Protein AF-A0A0N4VYC0-F1 (afdb_monomer_lite)

Organism: Haemonchus placei (NCBI:txid6290)

Secondary structure (DSSP, 8-state):
--------TTTTT---S--S-HHHHHHHHHHTTB-GGG---SHHHHHHHHHHHHHHHHHHHHT--SS-B-SSS-B-SSHHHHHHTTS----S---HHHHHHHHHHHHHHHHHTTS----B---HHHH--TTTGGGGGGGGHHHHHHHHTS--------TTS-SS---STT-HHHHHHHHHHHHH--

Structure (mmCIF, N/CA/C/O backbone):
data_AF-A0A0N4VYC0-F1
#
_entry.id   AF-A0A0N4VYC0-F1
#
loop_
_atom_site.group_PDB
_atom_site.id
_atom_site.type_symbol
_atom_site.label_atom_id
_atom_site.label_alt_id
_atom_site.label_comp_id
_atom_site.label_asym_id
_atom_site.label_entity_id
_atom_site.label_seq_id
_atom_site.pdbx_PDB_ins_code
_atom_site.Cartn_x
_atom_site.Cartn_y
_atom_site.Cartn_z
_atom_site.occupancy
_atom_site.B_iso_or_equiv
_atom_site.auth_seq_id
_atom_site.auth_comp_id
_atom_site.auth_asym_id
_atom_site.auth_atom_id
_atom_site.pdbx_PDB_model_num
ATOM 1 N N . MET A 1 1 ? -22.638 29.546 1.497 1.00 33.44 1 MET A N 1
ATOM 2 C CA . MET A 1 1 ? -21.631 28.462 1.487 1.00 33.44 1 MET A CA 1
ATOM 3 C C . MET A 1 1 ? -20.261 29.083 1.251 1.00 33.44 1 MET A C 1
ATOM 5 O O . MET A 1 1 ? -20.014 29.581 0.164 1.00 33.44 1 MET A O 1
ATOM 9 N N . LYS A 1 2 ? -19.419 29.165 2.287 1.00 23.27 2 LYS A N 1
ATOM 10 C CA . LYS A 1 2 ? -18.036 29.658 2.176 1.00 23.27 2 LYS A CA 1
ATOM 11 C C . LYS A 1 2 ? -17.128 28.467 1.829 1.00 23.27 2 LYS A C 1
ATOM 13 O O . LYS A 1 2 ? -17.222 27.456 2.525 1.00 23.27 2 LYS A O 1
ATOM 18 N N . PRO A 1 3 ? -16.279 28.553 0.796 1.00 26.72 3 PRO A N 1
ATOM 19 C CA . PRO A 1 3 ? -15.346 27.487 0.459 1.00 26.72 3 PRO A CA 1
ATOM 20 C C . PRO A 1 3 ? -14.259 27.399 1.538 1.00 26.72 3 PRO A C 1
ATOM 22 O O . PRO A 1 3 ? -13.626 28.402 1.861 1.00 26.72 3 PRO A O 1
ATOM 25 N N . ARG A 1 4 ? -14.016 26.204 2.094 1.00 33.38 4 ARG A N 1
ATOM 26 C CA . ARG A 1 4 ? -12.768 25.915 2.819 1.00 33.38 4 ARG A CA 1
ATOM 27 C C . ARG A 1 4 ? -11.653 25.732 1.789 1.00 33.38 4 ARG A C 1
ATOM 29 O O . ARG A 1 4 ? -11.247 24.620 1.476 1.00 33.38 4 ARG A O 1
ATOM 36 N N . SER A 1 5 ? -11.198 26.842 1.224 1.00 41.09 5 SER A N 1
ATOM 37 C CA . SER A 1 5 ? -9.840 26.968 0.709 1.00 41.09 5 SER A CA 1
ATOM 38 C C . SER A 1 5 ? -8.890 27.041 1.908 1.00 41.09 5 SER A C 1
ATOM 40 O O . SER A 1 5 ? -9.149 27.838 2.810 1.00 41.09 5 SER A O 1
ATOM 42 N N . ASN A 1 6 ? -7.808 26.254 1.878 1.00 32.44 6 ASN A N 1
ATOM 43 C CA . ASN A 1 6 ? -6.611 26.325 2.742 1.00 32.44 6 ASN A CA 1
ATOM 44 C C . ASN A 1 6 ? -6.415 25.195 3.769 1.00 32.44 6 ASN A C 1
ATOM 46 O O . ASN A 1 6 ? -6.059 25.454 4.914 1.00 32.44 6 ASN A O 1
ATOM 50 N N . LEU A 1 7 ? -6.511 23.937 3.339 1.00 35.28 7 LEU A N 1
ATOM 51 C CA . LEU A 1 7 ? -5.549 22.944 3.828 1.00 35.28 7 LEU A CA 1
ATOM 52 C C . LEU A 1 7 ? -4.502 22.768 2.725 1.00 35.28 7 LEU A C 1
ATOM 54 O O . LEU A 1 7 ? -4.842 22.255 1.657 1.00 35.28 7 LEU A O 1
ATOM 58 N N . PRO A 1 8 ? -3.273 23.283 2.900 1.00 27.19 8 PRO A N 1
ATOM 59 C CA . PRO A 1 8 ? -2.241 23.103 1.898 1.00 27.19 8 PRO A CA 1
ATOM 60 C C . PRO A 1 8 ? -1.821 21.617 1.850 1.00 27.19 8 PRO A C 1
ATOM 62 O O . PRO A 1 8 ? -1.850 20.943 2.883 1.00 27.19 8 PRO A O 1
ATOM 65 N N . PRO A 1 9 ? -1.389 21.094 0.686 1.00 39.22 9 PRO A N 1
ATOM 66 C CA . PRO A 1 9 ? -0.949 19.699 0.502 1.00 39.22 9 PRO A CA 1
ATOM 67 C C . PRO A 1 9 ? 0.319 19.322 1.304 1.00 39.22 9 PRO A C 1
ATOM 69 O O . PRO A 1 9 ? 0.865 18.230 1.178 1.00 39.22 9 PRO A O 1
ATOM 72 N N . THR A 1 10 ? 0.796 20.217 2.167 1.00 38.41 10 THR A N 1
ATOM 73 C CA . THR A 1 10 ? 2.045 20.136 2.923 1.00 38.41 10 THR A CA 1
ATOM 74 C C . THR A 1 10 ? 1.924 19.541 4.324 1.00 38.41 10 THR A C 1
ATOM 76 O O . THR A 1 10 ? 2.947 19.463 5.005 1.00 38.41 10 THR A O 1
ATOM 79 N N . VAL A 1 11 ? 0.755 19.050 4.761 1.00 40.12 11 VAL A N 1
ATOM 80 C CA . VAL A 1 11 ? 0.618 18.429 6.102 1.00 40.12 11 VAL A CA 1
ATOM 81 C C . VAL A 1 11 ? 1.545 17.212 6.269 1.00 40.12 11 VAL A C 1
ATOM 83 O O . VAL A 1 11 ? 1.999 16.928 7.372 1.00 40.12 11 VAL A O 1
ATOM 86 N N . CYS A 1 12 ? 1.951 16.555 5.176 1.00 40.91 12 CYS A N 1
ATOM 87 C CA . CYS A 1 12 ? 2.970 15.503 5.234 1.00 40.91 12 CYS A CA 1
ATOM 88 C C . CYS A 1 12 ? 4.411 15.971 4.948 1.00 40.91 12 CYS A C 1
ATOM 90 O O . CYS A 1 12 ? 5.322 15.154 5.094 1.00 40.91 12 CYS A O 1
ATOM 92 N N . TYR A 1 13 ? 4.653 17.218 4.523 1.00 36.12 13 TYR A N 1
ATOM 93 C CA . TYR A 1 13 ? 5.916 17.622 3.878 1.00 36.12 13 TYR A CA 1
ATOM 94 C C . TYR A 1 13 ? 6.767 18.693 4.582 1.00 36.12 13 TYR A C 1
ATOM 96 O O . TYR A 1 13 ? 7.911 18.861 4.168 1.00 36.12 13 TYR A O 1
ATOM 104 N N . TYR A 1 14 ? 6.331 19.351 5.663 1.00 37.09 14 TYR A N 1
ATOM 105 C CA . TYR A 1 14 ? 7.182 20.345 6.347 1.00 37.09 14 TYR A CA 1
ATOM 106 C C . TYR A 1 14 ? 7.707 19.917 7.733 1.00 37.09 14 TYR A C 1
ATOM 108 O O . TYR A 1 14 ? 6.996 19.933 8.727 1.00 37.09 14 TYR A O 1
ATOM 116 N N . SER A 1 15 ? 9.018 19.632 7.741 1.00 36.00 15 SER A N 1
ATOM 117 C CA . SER A 1 15 ? 10.038 20.060 8.716 1.00 36.00 15 SER A CA 1
ATOM 118 C C . SER A 1 15 ? 10.064 19.498 10.163 1.00 36.00 15 SER A C 1
ATOM 120 O O . SER A 1 15 ? 9.225 19.812 10.997 1.00 36.00 15 SER A O 1
ATOM 122 N N . GLN A 1 16 ? 11.195 18.826 10.450 1.00 36.94 16 GLN A N 1
ATOM 123 C CA . GLN A 1 16 ? 11.972 18.819 11.708 1.00 36.94 16 GLN A CA 1
ATOM 124 C C . GLN A 1 16 ? 11.497 17.894 12.862 1.00 36.94 16 GLN A C 1
ATOM 126 O O . GLN A 1 16 ? 10.769 18.265 13.776 1.00 36.94 16 GLN A O 1
ATOM 131 N N . ALA A 1 17 ? 12.036 16.670 12.820 1.00 36.19 17 ALA A N 1
ATOM 132 C CA . ALA A 1 17 ? 12.524 15.837 13.932 1.00 36.19 17 ALA A CA 1
ATOM 133 C C . ALA A 1 17 ? 11.602 15.322 15.063 1.00 36.19 17 ALA A C 1
ATOM 135 O O . ALA A 1 17 ? 11.998 14.338 15.672 1.00 36.19 17 ALA A O 1
ATOM 136 N N . ASN A 1 18 ? 10.398 15.850 15.320 1.00 42.09 18 ASN A N 1
ATOM 137 C CA . ASN A 1 18 ? 9.566 15.397 16.466 1.00 42.09 18 ASN A CA 1
ATOM 138 C C . ASN A 1 18 ? 8.063 15.199 16.162 1.00 42.09 18 ASN A C 1
ATOM 140 O O . ASN A 1 18 ? 7.235 15.151 17.067 1.00 42.09 18 ASN A O 1
ATOM 144 N N . LEU A 1 19 ? 7.686 15.047 14.890 1.00 47.38 19 LEU A N 1
ATOM 145 C CA . LEU A 1 19 ? 6.283 14.958 14.441 1.00 47.38 19 LEU A CA 1
ATOM 146 C C . LEU A 1 19 ? 5.593 13.595 14.646 1.00 47.38 19 LEU A C 1
ATOM 148 O O . LEU A 1 19 ? 4.452 13.427 14.229 1.00 47.38 19 LEU A O 1
ATOM 152 N N . PHE A 1 20 ? 6.249 12.619 15.273 1.00 60.12 20 PHE A N 1
ATOM 153 C CA . PHE A 1 20 ? 5.637 11.323 15.579 1.00 60.12 20 PHE A CA 1
ATOM 154 C C . PHE A 1 20 ? 5.699 11.070 17.087 1.00 60.12 20 PHE A C 1
ATOM 156 O O . PHE A 1 20 ? 6.691 10.506 17.551 1.00 60.12 20 PHE A O 1
ATOM 163 N N . PRO A 1 21 ? 4.671 11.473 17.858 1.00 72.69 21 PRO A N 1
ATOM 164 C CA . PRO A 1 21 ? 4.598 11.177 19.284 1.00 72.69 21 PRO A CA 1
ATOM 165 C C . PRO A 1 21 ? 4.755 9.675 19.537 1.00 72.69 21 PRO A C 1
ATOM 167 O O . PRO A 1 21 ? 4.227 8.854 18.779 1.00 72.69 21 PRO A O 1
ATOM 170 N N . ASP A 1 22 ? 5.454 9.314 20.612 1.00 81.75 22 ASP A N 1
ATOM 171 C CA . ASP A 1 22 ? 5.678 7.914 20.991 1.00 81.75 22 ASP A CA 1
ATOM 172 C C . ASP A 1 22 ? 4.358 7.143 21.155 1.00 81.75 22 ASP A C 1
ATOM 174 O O . ASP A 1 22 ? 4.273 5.995 20.721 1.00 81.75 22 ASP A O 1
ATOM 178 N N . ASP A 1 23 ? 3.306 7.795 21.675 1.00 88.19 23 ASP A N 1
ATOM 179 C CA . ASP A 1 23 ? 1.943 7.241 21.753 1.00 88.19 23 ASP A CA 1
ATOM 180 C C . ASP A 1 23 ? 1.414 6.847 20.366 1.00 88.19 23 ASP A C 1
ATOM 182 O O . ASP A 1 23 ? 1.014 5.705 20.159 1.00 88.19 23 ASP A O 1
ATOM 186 N N . GLY A 1 24 ? 1.487 7.747 19.380 1.00 90.25 24 GLY A N 1
ATOM 187 C CA . GLY A 1 24 ? 1.003 7.476 18.025 1.00 90.25 24 GLY A CA 1
ATOM 188 C C . GLY A 1 24 ? 1.725 6.299 17.368 1.00 90.25 24 GLY A C 1
ATOM 189 O O . GLY A 1 24 ? 1.083 5.408 16.814 1.00 90.25 24 GLY A O 1
ATOM 190 N N . ARG A 1 25 ? 3.060 6.234 17.481 1.00 91.19 25 ARG A N 1
ATOM 191 C CA . ARG A 1 25 ? 3.829 5.091 16.955 1.00 91.19 25 ARG A CA 1
ATOM 192 C C . ARG A 1 25 ? 3.497 3.797 17.683 1.00 91.19 25 ARG A C 1
ATOM 194 O O . ARG A 1 25 ? 3.356 2.762 17.039 1.00 91.19 25 ARG A O 1
ATOM 201 N N . ASN A 1 26 ? 3.389 3.840 19.008 1.00 94.25 26 ASN A N 1
ATOM 202 C CA . ASN A 1 26 ? 3.069 2.662 19.804 1.00 94.25 26 ASN A CA 1
ATOM 203 C C . ASN A 1 26 ? 1.665 2.136 19.482 1.00 94.25 26 ASN A C 1
ATOM 205 O O . ASN A 1 26 ? 1.482 0.931 19.304 1.00 94.25 26 ASN A O 1
ATOM 209 N N . PHE A 1 27 ? 0.699 3.045 19.329 1.00 95.94 27 PHE A N 1
ATOM 210 C CA . PHE A 1 27 ? -0.638 2.734 18.847 1.00 95.94 27 PHE A CA 1
ATOM 211 C C . PHE A 1 27 ? -0.575 2.042 17.486 1.00 95.94 27 PHE A C 1
ATOM 213 O O . PHE A 1 27 ? -1.104 0.945 17.364 1.00 95.94 27 PHE A O 1
ATOM 220 N N . LEU A 1 28 ? 0.113 2.615 16.493 1.00 96.06 28 LEU A N 1
ATOM 221 C CA . LEU A 1 28 ? 0.200 2.013 15.160 1.00 96.06 28 LEU A CA 1
ATOM 222 C C . LEU A 1 28 ? 0.856 0.628 15.199 1.00 96.06 28 LEU A C 1
ATOM 224 O O . LEU A 1 28 ? 0.285 -0.330 14.691 1.00 96.06 28 LEU A O 1
ATOM 228 N N . ASN A 1 29 ? 2.012 0.497 15.853 1.00 96.81 29 ASN A N 1
ATOM 229 C CA . ASN A 1 29 ? 2.730 -0.775 15.953 1.00 96.81 29 ASN A CA 1
ATOM 230 C C . ASN A 1 29 ? 1.888 -1.870 16.622 1.00 96.81 29 ASN A C 1
ATOM 232 O O . ASN A 1 29 ? 1.872 -3.008 16.154 1.00 96.81 29 ASN A O 1
ATOM 236 N N . THR A 1 30 ? 1.166 -1.525 17.689 1.00 96.56 30 THR A N 1
ATOM 237 C CA . THR A 1 30 ? 0.386 -2.490 18.473 1.00 96.56 30 THR A CA 1
ATOM 238 C C . THR A 1 30 ? -0.965 -2.787 17.829 1.00 96.56 30 THR A C 1
ATOM 240 O O . THR A 1 30 ? -1.322 -3.949 17.641 1.00 96.56 30 THR A O 1
ATOM 243 N N . HIS A 1 31 ? -1.723 -1.750 17.466 1.00 96.31 31 HIS A N 1
ATOM 244 C CA . HIS A 1 31 ? -3.088 -1.876 16.958 1.00 96.31 31 HIS A CA 1
ATOM 245 C C . HIS A 1 31 ? -3.128 -2.537 15.577 1.00 96.31 31 HIS A C 1
ATOM 247 O O . HIS A 1 31 ? -3.948 -3.425 15.347 1.00 96.31 31 HIS A O 1
ATOM 253 N N . LEU A 1 32 ? -2.194 -2.181 14.686 1.00 95.56 32 LEU A N 1
ATOM 254 C CA . LEU A 1 32 ? -2.098 -2.774 13.346 1.00 95.56 32 LEU A CA 1
ATOM 255 C C . LEU A 1 32 ? -1.331 -4.105 13.359 1.00 95.56 32 LEU A C 1
ATOM 257 O O . LEU A 1 32 ? -1.140 -4.711 12.304 1.00 95.56 32 LEU A O 1
ATOM 261 N N . LYS A 1 33 ? -0.878 -4.569 14.534 1.00 96.56 33 LYS A N 1
ATOM 262 C CA . LYS A 1 33 ? -0.076 -5.788 14.704 1.00 96.56 33 LYS A CA 1
ATOM 263 C C . LYS A 1 33 ? 1.138 -5.805 13.769 1.00 96.56 33 LYS A C 1
ATOM 265 O O . LYS A 1 33 ? 1.334 -6.763 13.026 1.00 96.56 33 LYS A O 1
ATOM 270 N N . ILE A 1 34 ? 1.924 -4.730 13.751 1.00 96.75 34 ILE A N 1
ATOM 271 C CA . ILE A 1 34 ? 3.074 -4.625 12.845 1.00 96.75 34 ILE A CA 1
ATOM 272 C C . ILE A 1 34 ? 4.136 -5.664 13.238 1.00 96.75 34 ILE A C 1
ATOM 274 O O . ILE A 1 34 ? 4.452 -5.820 14.418 1.00 96.75 34 ILE A O 1
ATOM 278 N N . ASP A 1 35 ? 4.682 -6.387 12.254 1.00 96.44 35 ASP A N 1
ATOM 279 C CA . ASP A 1 35 ? 5.726 -7.399 12.473 1.00 96.44 35 ASP A CA 1
ATOM 280 C C . ASP A 1 35 ? 6.930 -6.758 13.190 1.00 96.44 35 ASP A C 1
ATOM 282 O O . ASP A 1 35 ? 7.368 -5.679 12.767 1.00 96.44 35 ASP A O 1
ATOM 286 N N . PRO A 1 36 ? 7.506 -7.399 14.231 1.00 95.69 36 PRO A N 1
ATOM 287 C CA . PRO A 1 36 ? 8.649 -6.873 14.983 1.00 95.69 36 PRO A CA 1
ATOM 288 C C . PRO A 1 36 ? 9.841 -6.426 14.124 1.00 95.69 36 PRO A C 1
ATOM 290 O O . PRO A 1 36 ? 10.606 -5.543 14.520 1.00 95.69 36 PRO A O 1
ATOM 293 N N . ARG A 1 37 ? 10.005 -7.010 12.933 1.00 95.31 37 ARG A N 1
ATOM 294 C CA . ARG A 1 37 ? 11.072 -6.673 11.984 1.00 95.31 37 ARG A CA 1
ATOM 295 C C . ARG A 1 37 ? 10.764 -5.426 11.142 1.00 95.31 37 ARG A C 1
ATOM 297 O O . ARG A 1 37 ? 11.663 -4.896 10.500 1.00 95.31 37 ARG A O 1
ATOM 304 N N . SER A 1 38 ? 9.519 -4.949 11.153 1.00 95.69 38 SER A N 1
ATOM 305 C CA . SER A 1 38 ? 9.019 -3.816 10.356 1.00 95.69 38 SER A CA 1
ATOM 306 C C . SER A 1 38 ? 8.393 -2.689 11.183 1.00 95.69 38 SER A C 1
ATOM 308 O O . SER A 1 38 ? 7.656 -1.868 10.645 1.00 95.69 38 SER A O 1
ATOM 310 N N . LEU A 1 39 ? 8.678 -2.649 12.489 1.00 96.00 39 LEU A N 1
ATOM 311 C CA . LEU A 1 39 ? 8.144 -1.637 13.402 1.00 96.00 39 LEU A CA 1
ATOM 312 C C . LEU A 1 39 ? 8.455 -0.209 12.944 1.00 96.00 39 LEU A C 1
ATOM 314 O O . LEU A 1 39 ? 9.569 0.096 12.516 1.00 96.00 39 LEU A O 1
ATOM 318 N N . ILE A 1 40 ? 7.495 0.687 13.160 1.00 94.81 40 ILE A N 1
ATOM 319 C CA . ILE A 1 40 ? 7.639 2.118 12.909 1.00 94.81 40 ILE A CA 1
ATOM 320 C C . ILE A 1 40 ? 8.503 2.735 14.006 1.00 94.81 40 ILE A C 1
ATOM 322 O O . ILE A 1 40 ? 8.060 2.886 15.151 1.00 94.81 40 ILE A O 1
ATOM 326 N N . LYS A 1 41 ? 9.737 3.104 13.653 1.00 92.06 41 LYS A N 1
ATOM 327 C CA . LYS A 1 41 ? 10.701 3.764 14.549 1.00 92.06 41 LYS A CA 1
ATOM 328 C C . LYS A 1 41 ? 11.014 5.184 14.093 1.00 92.06 41 LYS A C 1
ATOM 330 O O . LYS A 1 41 ? 11.263 6.057 14.916 1.00 92.06 41 LYS A O 1
ATOM 335 N N . THR A 1 42 ? 10.970 5.414 12.790 1.00 89.69 42 THR A N 1
ATOM 336 C CA . THR A 1 42 ? 11.315 6.669 12.130 1.00 89.69 42 THR A CA 1
ATOM 337 C C . THR A 1 42 ? 10.175 7.150 11.237 1.00 89.69 42 THR A C 1
ATOM 339 O O . THR A 1 42 ? 9.231 6.419 10.934 1.00 89.69 42 THR A O 1
ATOM 342 N N . ARG A 1 43 ? 10.284 8.389 10.747 1.00 84.44 43 ARG A N 1
ATOM 343 C CA . ARG A 1 43 ? 9.351 8.923 9.746 1.00 84.44 43 ARG A CA 1
ATOM 344 C C . ARG A 1 43 ? 9.341 8.099 8.453 1.00 84.44 43 ARG A C 1
ATOM 346 O O . ARG A 1 43 ? 8.283 7.960 7.846 1.00 84.44 43 ARG A O 1
ATOM 353 N N . ASN A 1 44 ? 10.487 7.556 8.041 1.00 86.06 44 ASN A N 1
ATOM 354 C CA . ASN A 1 44 ? 10.572 6.733 6.834 1.00 86.06 44 ASN A CA 1
ATOM 355 C C . ASN A 1 44 ? 9.828 5.406 7.013 1.00 86.06 44 ASN A C 1
ATOM 357 O O . ASN A 1 44 ? 9.144 4.971 6.094 1.00 86.06 44 ASN A O 1
ATOM 361 N N . ASP A 1 45 ? 9.844 4.823 8.212 1.00 91.19 45 ASP A N 1
ATOM 362 C CA . ASP A 1 45 ? 9.026 3.638 8.490 1.00 91.19 45 ASP A CA 1
ATOM 363 C C . ASP A 1 45 ? 7.523 3.956 8.422 1.00 91.19 45 ASP A C 1
ATOM 365 O O . ASP A 1 45 ? 6.726 3.128 7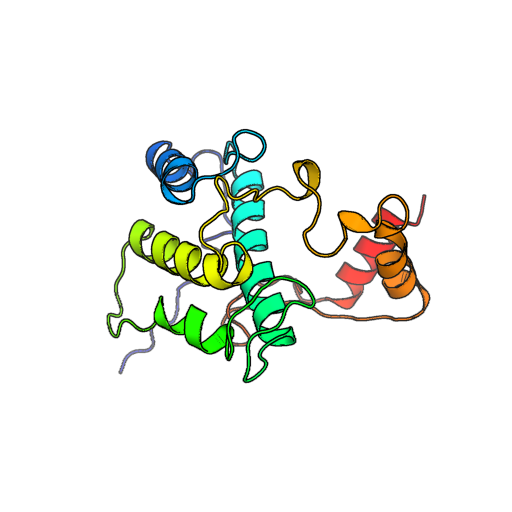.992 1.00 91.19 45 ASP A O 1
ATOM 369 N N . GLY A 1 46 ? 7.128 5.183 8.776 1.00 91.75 46 GLY A N 1
ATOM 370 C CA . GLY A 1 46 ? 5.761 5.665 8.566 1.00 91.75 46 GLY A CA 1
ATOM 371 C C . GLY A 1 46 ? 5.369 5.748 7.084 1.00 91.75 46 GLY A C 1
ATOM 372 O O . GLY A 1 46 ? 4.210 5.522 6.750 1.00 91.75 46 GLY A O 1
ATOM 373 N N . ARG A 1 47 ? 6.319 6.014 6.175 1.00 91.31 47 ARG A N 1
ATOM 374 C CA . ARG A 1 47 ? 6.060 5.960 4.724 1.00 91.31 47 ARG A CA 1
ATOM 375 C C . ARG A 1 47 ? 5.787 4.538 4.249 1.00 91.31 47 ARG A C 1
ATOM 377 O O . ARG A 1 47 ? 4.831 4.349 3.509 1.00 91.31 47 ARG A O 1
ATOM 384 N N . ASN A 1 48 ? 6.510 3.550 4.777 1.00 93.75 48 ASN A N 1
ATOM 385 C CA . ASN A 1 48 ? 6.232 2.140 4.490 1.00 93.75 48 ASN A CA 1
ATOM 386 C C . ASN A 1 48 ? 4.782 1.756 4.839 1.00 93.75 48 ASN A C 1
ATOM 388 O O . ASN A 1 48 ? 4.150 1.007 4.100 1.00 93.75 48 ASN A O 1
ATOM 392 N N . LEU A 1 49 ? 4.224 2.295 5.932 1.00 94.94 49 LEU A N 1
ATOM 393 C CA . LEU A 1 49 ? 2.818 2.069 6.284 1.00 94.94 49 LEU A CA 1
ATOM 394 C C . LEU A 1 49 ? 1.854 2.684 5.255 1.00 94.94 49 LEU A C 1
ATOM 396 O O . LEU A 1 49 ? 0.872 2.049 4.870 1.00 94.94 49 LEU A O 1
ATOM 400 N N . ASN A 1 50 ? 2.131 3.905 4.797 1.00 94.00 50 ASN A N 1
ATOM 401 C CA . ASN A 1 50 ? 1.320 4.546 3.763 1.00 94.00 50 ASN A CA 1
ATOM 402 C C . ASN A 1 50 ? 1.342 3.739 2.456 1.00 94.00 50 ASN A C 1
ATOM 404 O O . ASN A 1 50 ? 0.286 3.487 1.874 1.00 94.00 50 ASN A O 1
ATOM 408 N N . ASP A 1 51 ? 2.525 3.297 2.026 1.00 92.81 51 ASP A N 1
ATOM 409 C CA . ASP A 1 51 ? 2.701 2.481 0.820 1.00 92.81 51 ASP A CA 1
ATOM 410 C C . ASP A 1 51 ? 2.005 1.123 0.959 1.00 92.81 51 ASP A C 1
ATOM 412 O O . ASP A 1 51 ? 1.392 0.631 0.013 1.00 92.81 51 ASP A O 1
ATOM 416 N N . TYR A 1 52 ? 2.045 0.530 2.153 1.00 94.81 52 TYR A N 1
ATOM 417 C CA . TYR A 1 52 ? 1.339 -0.707 2.475 1.00 94.81 52 TYR A CA 1
ATOM 418 C C . TYR A 1 52 ? -0.180 -0.563 2.295 1.00 94.81 52 TYR A C 1
ATOM 420 O O . TYR A 1 52 ? -0.812 -1.392 1.637 1.00 94.81 52 TYR A O 1
ATOM 428 N N . PHE A 1 53 ? -0.778 0.513 2.812 1.00 96.00 53 PHE A N 1
ATOM 429 C CA . PHE A 1 53 ? -2.205 0.777 2.612 1.00 96.00 53 PHE A CA 1
ATOM 430 C C . PHE A 1 53 ? -2.557 1.056 1.156 1.00 96.00 53 PHE A C 1
ATOM 432 O O . PHE A 1 53 ? -3.547 0.526 0.648 1.00 96.00 53 PHE A O 1
ATOM 439 N N . ARG A 1 54 ? -1.736 1.849 0.469 1.00 94.69 54 ARG A N 1
ATOM 440 C CA . ARG A 1 54 ? -1.923 2.137 -0.951 1.00 94.69 54 ARG A CA 1
ATOM 441 C C . ARG A 1 54 ? -1.918 0.865 -1.791 1.00 94.69 54 ARG A C 1
ATOM 443 O O . ARG A 1 54 ? -2.861 0.649 -2.545 1.00 94.69 54 ARG A O 1
ATOM 450 N N . LYS A 1 55 ? -0.926 -0.006 -1.598 1.00 93.88 55 LYS A N 1
ATOM 451 C CA . LYS A 1 55 ? -0.821 -1.275 -2.329 1.00 93.88 55 LYS A CA 1
ATOM 452 C C . LYS A 1 55 ? -2.049 -2.151 -2.139 1.00 93.88 55 LYS A C 1
ATOM 454 O O . LYS A 1 55 ? -2.517 -2.738 -3.108 1.00 93.88 55 LYS A O 1
ATOM 459 N N . ALA A 1 56 ? -2.604 -2.229 -0.927 1.00 95.62 56 ALA A N 1
ATOM 460 C CA . ALA A 1 56 ? -3.857 -2.954 -0.716 1.00 95.62 56 ALA A CA 1
ATOM 461 C C . ALA A 1 56 ? -4.987 -2.404 -1.594 1.00 95.62 56 ALA A C 1
ATOM 463 O O . ALA A 1 56 ? -5.680 -3.177 -2.252 1.00 95.62 56 ALA A O 1
ATOM 464 N N . ILE A 1 57 ? -5.162 -1.081 -1.617 1.00 96.00 57 ILE A N 1
ATOM 465 C CA . ILE A 1 57 ? -6.217 -0.423 -2.396 1.00 96.00 57 ILE A CA 1
ATOM 466 C C . ILE A 1 57 ? -6.010 -0.651 -3.898 1.00 96.00 57 ILE A C 1
ATOM 468 O O . ILE A 1 57 ? -6.942 -1.070 -4.583 1.00 96.00 57 ILE A O 1
ATOM 472 N N . GLU A 1 58 ? -4.796 -0.430 -4.402 1.00 94.56 58 GLU A N 1
ATOM 473 C CA . GLU A 1 58 ? -4.452 -0.615 -5.816 1.00 94.56 58 GLU A CA 1
ATOM 474 C C . GLU A 1 58 ? -4.652 -2.065 -6.260 1.00 94.56 58 GLU A C 1
ATOM 476 O O . GLU A 1 58 ? -5.340 -2.324 -7.249 1.00 94.56 58 GLU A O 1
ATOM 481 N N . TYR A 1 59 ? -4.124 -3.031 -5.503 1.00 94.94 59 TYR A N 1
ATOM 482 C CA . TYR A 1 59 ? -4.275 -4.436 -5.861 1.00 94.94 59 TYR A CA 1
ATOM 483 C C . TYR A 1 59 ? -5.731 -4.885 -5.804 1.00 94.94 59 TYR A C 1
ATOM 485 O O . TYR A 1 59 ? -6.158 -5.594 -6.712 1.00 94.94 59 TYR A O 1
ATOM 493 N N . MET A 1 60 ? -6.514 -4.449 -4.810 1.00 96.81 60 MET A N 1
ATOM 494 C CA . MET A 1 60 ? -7.953 -4.731 -4.774 1.00 96.81 60 MET A CA 1
ATOM 495 C C . MET A 1 60 ? -8.696 -4.122 -5.964 1.00 96.81 60 MET A C 1
ATOM 497 O O . MET A 1 60 ? -9.603 -4.768 -6.482 1.00 96.81 60 MET A O 1
ATOM 501 N N . ALA A 1 61 ? -8.314 -2.925 -6.422 1.00 96.75 61 ALA A N 1
ATOM 502 C CA . ALA A 1 61 ? -8.908 -2.305 -7.603 1.00 96.75 61 ALA A CA 1
ATOM 503 C C . ALA A 1 61 ? -8.639 -3.125 -8.878 1.00 96.75 61 ALA A C 1
ATOM 505 O O . ALA A 1 61 ? -9.553 -3.318 -9.678 1.00 96.75 61 ALA A O 1
ATOM 506 N N . ILE A 1 62 ? -7.427 -3.672 -9.030 1.00 94.88 62 ILE A N 1
ATOM 507 C CA . ILE A 1 62 ? -7.054 -4.539 -10.162 1.00 94.88 62 ILE A CA 1
ATOM 508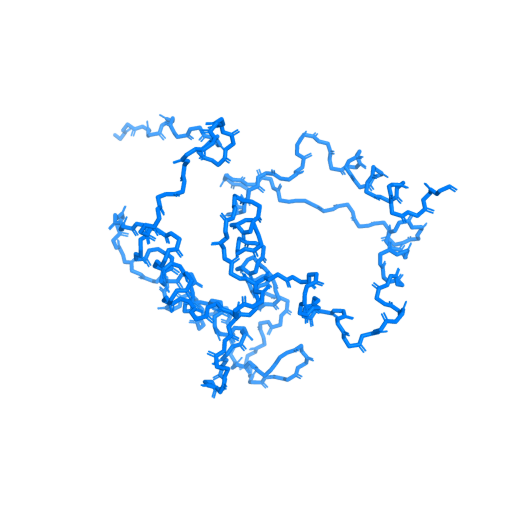 C C . ILE A 1 62 ? -7.842 -5.859 -10.144 1.00 94.88 62 ILE A C 1
ATOM 510 O O . ILE A 1 62 ? -8.241 -6.354 -11.196 1.00 94.88 62 ILE A O 1
ATOM 514 N N . VAL A 1 63 ? -8.088 -6.436 -8.963 1.00 95.44 63 VAL A N 1
ATOM 515 C CA . VAL A 1 63 ? -8.726 -7.761 -8.808 1.00 95.44 63 VAL A CA 1
ATOM 516 C C . VAL A 1 63 ? -10.149 -7.697 -8.241 1.00 95.44 63 VAL A C 1
ATOM 518 O O . VAL A 1 63 ? -10.579 -8.600 -7.521 1.00 95.44 63 VAL A O 1
ATOM 521 N N . ASN A 1 64 ? -10.911 -6.647 -8.566 1.00 97.81 64 ASN A N 1
ATOM 522 C CA . ASN A 1 64 ? -12.271 -6.426 -8.057 1.00 97.81 64 ASN A CA 1
ATOM 523 C C . ASN A 1 64 ? -13.338 -7.333 -8.714 1.00 97.81 64 ASN A C 1
ATOM 525 O O . ASN A 1 64 ? -14.336 -6.866 -9.264 1.00 97.81 64 ASN A O 1
ATOM 529 N N . TYR A 1 65 ? -13.115 -8.644 -8.692 1.00 97.62 65 TYR A N 1
ATOM 530 C CA . TYR A 1 65 ? -13.988 -9.641 -9.307 1.00 97.62 65 TYR A CA 1
ATOM 531 C C . TYR A 1 65 ? -15.283 -9.860 -8.505 1.00 97.62 65 TYR A C 1
ATOM 533 O O . TYR A 1 65 ? -15.270 -9.744 -7.279 1.00 97.62 65 TYR A O 1
ATOM 541 N N . PRO A 1 66 ? -16.399 -10.253 -9.150 1.00 98.06 66 PRO A N 1
ATOM 542 C CA . PRO A 1 66 ? -17.695 -10.441 -8.487 1.00 98.06 66 PRO A CA 1
ATOM 543 C C . PRO A 1 66 ? -17.818 -11.752 -7.683 1.00 98.06 66 PRO A C 1
ATOM 545 O O . PRO A 1 66 ? -18.893 -12.090 -7.196 1.00 98.06 66 PRO A O 1
ATOM 548 N N . TYR A 1 67 ? -16.732 -12.513 -7.546 1.00 97.12 67 TYR A N 1
ATOM 549 C CA . TYR A 1 67 ? -16.665 -13.786 -6.827 1.00 97.12 67 TYR A CA 1
ATOM 550 C C . TYR A 1 67 ? -15.296 -13.945 -6.146 1.00 97.12 67 TYR A C 1
ATOM 552 O O . TYR A 1 67 ? -14.348 -13.258 -6.534 1.00 97.12 67 TYR A O 1
ATOM 560 N N . PRO A 1 68 ? -15.159 -14.832 -5.140 1.00 96.62 68 PRO A N 1
ATOM 561 C CA . PRO A 1 68 ? -13.885 -15.053 -4.465 1.00 96.62 68 PRO A CA 1
ATOM 562 C C . PRO A 1 68 ? -12.786 -15.513 -5.422 1.00 96.62 68 PRO A C 1
ATOM 564 O O . PRO A 1 68 ? -13.000 -16.400 -6.248 1.00 96.62 68 PRO A O 1
ATOM 567 N N . THR A 1 69 ? -11.590 -14.944 -5.282 1.00 94.62 69 THR A N 1
ATOM 568 C CA . THR A 1 69 ? -10.435 -15.283 -6.126 1.00 94.62 69 THR A CA 1
ATOM 569 C C . THR A 1 69 ? -9.175 -15.511 -5.303 1.00 94.62 69 THR A C 1
ATOM 571 O O . THR A 1 69 ? -9.111 -15.176 -4.122 1.00 94.62 69 THR A O 1
ATOM 574 N N . GLY A 1 70 ? -8.177 -16.141 -5.926 1.00 90.94 70 GLY A N 1
ATOM 575 C CA . GLY A 1 70 ? -6.894 -16.479 -5.307 1.00 90.94 70 GLY A CA 1
ATOM 576 C C . GLY A 1 70 ? -5.684 -16.102 -6.159 1.00 90.94 70 GLY A C 1
ATOM 577 O O . GLY A 1 70 ? -4.656 -16.751 -6.018 1.00 90.94 70 GLY A O 1
ATOM 578 N N . PHE A 1 71 ? -5.818 -15.129 -7.071 1.00 86.88 71 PHE A N 1
ATOM 579 C CA . PHE A 1 71 ? -4.770 -14.789 -8.043 1.00 86.88 71 PHE A CA 1
ATOM 580 C C . PHE A 1 71 ? -3.545 -14.138 -7.379 1.00 86.88 71 PHE A C 1
ATOM 582 O O . PHE A 1 71 ? -2.476 -14.736 -7.359 1.00 86.88 71 PHE A O 1
ATOM 589 N N . LEU A 1 72 ? -3.706 -12.948 -6.783 1.00 85.75 72 LEU A N 1
ATOM 590 C CA . LEU A 1 72 ? -2.643 -12.286 -6.004 1.00 85.75 72 LEU A CA 1
ATOM 591 C C . LEU A 1 72 ? -2.666 -12.718 -4.532 1.00 85.75 72 LEU A C 1
ATOM 593 O O . LEU A 1 72 ? -1.649 -13.040 -3.918 1.00 85.75 72 LEU A O 1
ATOM 597 N N . LYS A 1 73 ? -3.869 -12.719 -3.960 1.00 88.44 73 LYS A N 1
ATOM 598 C CA . LYS A 1 73 ? -4.199 -13.133 -2.596 1.00 88.44 73 LYS A CA 1
ATOM 599 C C . LYS A 1 73 ? -5.561 -13.818 -2.627 1.00 88.44 73 LYS A C 1
ATOM 601 O O . LYS A 1 73 ? -6.316 -13.659 -3.584 1.00 88.44 73 LYS A O 1
ATOM 606 N N . LYS A 1 74 ? -5.879 -14.570 -1.570 1.00 92.12 74 LYS A N 1
ATOM 607 C CA . LYS A 1 74 ? -7.245 -15.055 -1.343 1.00 92.12 74 LYS A CA 1
ATOM 608 C C . LYS A 1 74 ? -8.114 -13.868 -0.935 1.00 92.12 74 LYS A C 1
ATOM 610 O O . LYS A 1 74 ? -7.880 -13.309 0.132 1.00 92.12 74 LYS A O 1
ATOM 615 N N . LEU A 1 75 ? -9.079 -13.507 -1.771 1.00 95.75 75 LEU A N 1
ATOM 616 C CA . LEU A 1 75 ? -9.944 -12.341 -1.594 1.00 95.75 75 LEU A CA 1
ATOM 617 C C . LEU A 1 75 ? -11.418 -12.729 -1.750 1.00 95.75 75 LEU A C 1
ATOM 619 O O . LEU A 1 75 ? -11.721 -13.670 -2.494 1.00 95.75 75 LEU A O 1
ATOM 623 N N . PRO A 1 76 ? -12.338 -12.022 -1.071 1.00 96.50 76 PRO A N 1
ATOM 624 C CA . PRO A 1 76 ? -13.769 -12.198 -1.281 1.00 96.50 76 PRO A CA 1
ATOM 625 C C . PRO A 1 76 ? -14.186 -11.681 -2.666 1.00 96.50 76 PRO A C 1
ATOM 627 O O . PRO A 1 76 ? -13.409 -11.027 -3.359 1.00 96.50 76 PRO A O 1
ATOM 630 N N . GLY A 1 77 ? -15.435 -11.952 -3.055 1.00 97.19 77 GLY A N 1
ATOM 631 C CA . GLY A 1 77 ? -16.057 -11.222 -4.159 1.00 97.19 77 GLY A CA 1
ATOM 632 C C . GLY A 1 77 ? -16.259 -9.753 -3.781 1.00 97.19 77 GLY A C 1
ATOM 633 O O . GLY A 1 77 ? -16.550 -9.448 -2.626 1.00 97.19 77 GLY A O 1
ATOM 634 N N . TYR A 1 78 ? -16.095 -8.861 -4.754 1.00 97.94 78 TYR A N 1
ATOM 635 C CA . TYR A 1 78 ? -16.161 -7.407 -4.594 1.00 97.94 78 TYR A CA 1
ATOM 636 C C . TYR A 1 78 ? -15.261 -6.872 -3.460 1.00 97.94 78 TYR A C 1
ATOM 638 O O . TYR A 1 78 ? -15.745 -6.186 -2.552 1.00 97.94 78 TYR A O 1
ATOM 646 N N . PRO A 1 79 ? -13.943 -7.154 -3.481 1.00 97.81 79 PRO A N 1
ATOM 647 C CA . PRO A 1 79 ? -13.035 -6.753 -2.406 1.00 97.81 79 PRO A CA 1
ATOM 648 C C . PRO A 1 79 ? -13.006 -5.235 -2.173 1.00 97.81 79 PRO A C 1
ATOM 650 O O . PRO A 1 79 ? -12.886 -4.805 -1.028 1.00 97.81 79 PRO A O 1
ATOM 653 N N . VAL A 1 80 ? -13.201 -4.414 -3.214 1.00 97.94 80 VAL A N 1
ATOM 654 C CA . VAL A 1 80 ? -13.291 -2.950 -3.062 1.00 97.94 80 VAL A CA 1
ATOM 655 C C . VAL A 1 80 ? -14.512 -2.560 -2.230 1.00 97.94 80 VAL A C 1
ATOM 657 O O . VAL A 1 80 ? -14.399 -1.757 -1.308 1.00 97.94 80 VAL A O 1
ATOM 660 N N . GLN A 1 81 ? -15.673 -3.162 -2.500 1.00 97.94 81 GLN A N 1
ATOM 661 C CA . GLN A 1 81 ? -16.889 -2.898 -1.729 1.00 97.94 81 GLN A CA 1
ATOM 662 C C . GLN A 1 81 ? -16.726 -3.333 -0.268 1.00 97.94 81 GLN A C 1
ATOM 664 O O . GLN A 1 81 ? -17.118 -2.595 0.635 1.00 97.94 81 GLN A O 1
ATOM 669 N N . ALA A 1 82 ? -16.122 -4.501 -0.033 1.00 97.12 82 ALA A N 1
ATOM 670 C CA . ALA A 1 82 ? -15.838 -4.990 1.313 1.00 97.12 82 ALA A CA 1
ATOM 671 C C . ALA A 1 82 ? -14.921 -4.026 2.087 1.00 97.12 82 ALA A C 1
ATOM 673 O O . ALA A 1 82 ? -15.213 -3.690 3.232 1.00 97.12 82 ALA A O 1
ATOM 674 N N . ALA A 1 83 ? -13.861 -3.522 1.449 1.00 97.25 83 ALA A N 1
ATOM 675 C CA . ALA A 1 83 ? -12.955 -2.543 2.044 1.00 97.25 83 ALA A CA 1
ATOM 676 C C . ALA A 1 83 ? -13.650 -1.200 2.336 1.00 97.25 83 ALA A C 1
ATOM 678 O O . ALA A 1 83 ? -13.517 -0.666 3.438 1.00 97.25 83 ALA A O 1
ATOM 679 N N . CYS A 1 84 ? -14.447 -0.679 1.396 1.00 96.19 84 CYS A N 1
ATOM 680 C CA . CYS A 1 84 ? -15.240 0.537 1.599 1.00 96.19 84 CYS A CA 1
ATOM 681 C C . CYS A 1 84 ? -16.266 0.399 2.733 1.00 96.19 84 CYS A C 1
ATOM 683 O O . CYS A 1 84 ? -16.616 1.401 3.350 1.00 96.19 84 CYS A O 1
ATOM 685 N N . GLY A 1 85 ? -16.710 -0.820 3.057 1.00 96.06 85 GLY A N 1
ATOM 686 C CA . GLY A 1 85 ? -17.585 -1.088 4.200 1.00 96.06 85 GLY A CA 1
ATOM 687 C C . GLY A 1 85 ? -16.997 -0.676 5.555 1.00 96.06 85 GLY A C 1
ATOM 688 O O . GLY A 1 85 ? -17.759 -0.410 6.477 1.00 96.06 85 GLY A O 1
ATOM 689 N N . TYR A 1 86 ? -15.669 -0.560 5.673 1.00 95.12 86 TYR A N 1
ATOM 690 C CA . TYR A 1 86 ? -14.995 -0.049 6.875 1.00 95.12 86 TYR A CA 1
ATOM 691 C C . TYR A 1 86 ? -14.795 1.472 6.881 1.00 95.12 86 TYR A C 1
ATOM 693 O O . TYR A 1 86 ? -14.321 2.018 7.872 1.00 95.12 86 TYR A O 1
ATOM 701 N N . MET A 1 87 ? -15.131 2.147 5.781 1.00 89.75 87 MET A N 1
ATOM 702 C CA . MET A 1 87 ? -14.968 3.591 5.576 1.00 89.75 87 MET A CA 1
ATOM 703 C C . MET A 1 87 ? -16.294 4.246 5.154 1.00 89.75 87 MET A C 1
ATOM 705 O O . MET A 1 87 ? -16.302 5.239 4.433 1.00 89.75 87 MET A O 1
ATOM 709 N N . ASN A 1 88 ? -17.427 3.666 5.559 1.00 89.19 88 ASN A N 1
ATOM 710 C CA . ASN A 1 88 ? -18.768 4.092 5.148 1.00 89.19 88 ASN A CA 1
ATOM 711 C C . ASN A 1 88 ? -19.470 5.012 6.163 1.00 89.19 88 ASN A C 1
ATOM 713 O O . ASN A 1 88 ? -20.661 5.287 6.005 1.00 89.19 88 ASN A O 1
ATOM 717 N N . ASP A 1 89 ? -18.764 5.461 7.203 1.00 86.38 89 ASP A N 1
ATOM 718 C CA . ASP A 1 89 ? -19.340 6.342 8.213 1.00 86.38 89 ASP A CA 1
ATOM 719 C C . ASP A 1 89 ? -19.680 7.712 7.600 1.00 86.38 89 ASP A C 1
ATOM 721 O O . ASP A 1 89 ? -18.896 8.321 6.872 1.00 86.38 89 ASP A O 1
ATOM 725 N N . THR A 1 90 ? -20.892 8.185 7.886 1.00 83.94 90 THR A N 1
ATOM 726 C CA . THR A 1 90 ? -21.432 9.465 7.408 1.00 83.94 90 THR A CA 1
ATOM 727 C C . THR A 1 90 ? -20.901 10.680 8.176 1.00 83.94 90 THR A C 1
ATOM 729 O O . THR A 1 90 ? -21.152 11.819 7.774 1.00 83.94 90 THR A O 1
ATOM 732 N N . GLY A 1 91 ? -20.187 10.461 9.284 1.00 85.88 91 GLY A N 1
ATOM 733 C CA . GLY A 1 91 ? -19.510 11.510 10.033 1.00 85.88 91 GLY A CA 1
ATOM 734 C C . GLY A 1 91 ? -18.468 12.251 9.189 1.00 85.88 91 GLY A C 1
ATOM 735 O O . GLY A 1 91 ? -17.832 11.694 8.302 1.00 85.88 91 GLY A O 1
ATOM 736 N N . THR A 1 92 ? -18.269 13.540 9.468 1.00 82.88 92 THR A N 1
ATOM 737 C CA . THR A 1 92 ? -17.245 14.365 8.793 1.00 82.88 92 THR A CA 1
ATOM 738 C C . THR A 1 92 ? -16.058 14.697 9.699 1.00 82.88 92 THR A C 1
ATOM 740 O O . THR A 1 92 ? -15.253 15.566 9.366 1.00 82.88 92 THR A O 1
ATOM 743 N N . SER A 1 93 ? -15.990 14.088 10.884 1.00 90.88 93 SER A N 1
ATOM 744 C CA . SER A 1 93 ? -14.964 14.342 11.892 1.00 90.88 93 SER A CA 1
ATOM 745 C C . SER A 1 93 ? -14.611 13.039 12.590 1.00 90.88 93 SER A C 1
ATOM 747 O O . SER A 1 93 ? -15.459 12.458 13.257 1.00 90.88 93 SER A O 1
ATOM 749 N N . PHE A 1 94 ? -13.352 12.639 12.463 1.00 93.06 94 PHE A N 1
ATOM 750 C CA . PHE A 1 94 ? -12.779 11.447 13.076 1.00 93.06 94 PHE A CA 1
ATOM 751 C C . PHE A 1 94 ? -11.437 11.816 13.698 1.00 93.06 94 PHE A C 1
ATOM 753 O O . PHE A 1 94 ? -10.762 12.744 13.246 1.00 93.06 94 PHE A O 1
ATOM 760 N N . THR A 1 95 ? -11.045 11.089 14.730 1.00 93.00 95 THR A N 1
ATOM 761 C CA . THR A 1 95 ? -9.696 11.131 15.285 1.00 93.00 95 THR A CA 1
ATOM 762 C C . THR A 1 95 ? -8.714 10.394 14.371 1.00 93.00 95 THR A C 1
ATOM 764 O O . THR A 1 95 ? -9.082 9.463 13.653 1.00 93.00 95 THR A O 1
ATOM 767 N N . ASP A 1 96 ? -7.429 10.743 14.444 1.00 91.44 96 ASP A N 1
ATOM 768 C CA . ASP A 1 96 ? -6.383 10.061 13.665 1.00 91.44 96 ASP A CA 1
ATOM 769 C C . ASP A 1 96 ? -6.326 8.549 13.955 1.00 91.44 96 ASP A C 1
ATOM 771 O O . ASP A 1 96 ? -6.070 7.746 13.057 1.00 91.44 96 ASP A O 1
ATOM 775 N N . LYS A 1 97 ? -6.604 8.144 15.205 1.00 92.94 97 LYS A N 1
ATOM 776 C CA . LYS A 1 97 ? -6.650 6.731 15.617 1.00 92.94 97 LYS A CA 1
ATOM 777 C C . LYS A 1 97 ? -7.835 5.995 14.978 1.00 92.94 97 LYS A C 1
ATOM 779 O O . LYS A 1 97 ? -7.666 4.854 14.550 1.00 92.94 97 LYS A O 1
ATOM 784 N N . GLU A 1 98 ? -8.999 6.634 14.856 1.00 94.38 98 GLU A N 1
ATOM 785 C CA . GLU A 1 98 ? -10.154 6.071 14.138 1.00 94.38 98 GLU A CA 1
ATOM 786 C C . GLU A 1 98 ? -9.857 5.918 12.646 1.00 94.38 98 GLU A C 1
ATOM 788 O O . GLU A 1 98 ? -10.029 4.827 12.104 1.00 94.38 98 GLU A O 1
ATOM 793 N N . LEU A 1 99 ? -9.314 6.954 11.999 1.00 93.50 99 LEU A N 1
ATOM 794 C CA . LEU A 1 99 ? -8.943 6.903 10.581 1.00 93.50 99 LEU A CA 1
ATOM 795 C C . LEU A 1 99 ? -7.907 5.805 10.299 1.00 93.50 99 LEU A C 1
ATOM 797 O O . LEU A 1 99 ? -8.066 5.023 9.361 1.00 93.50 99 LEU A O 1
ATOM 801 N N . ALA A 1 100 ? -6.875 5.689 11.139 1.00 94.38 100 ALA A N 1
ATOM 802 C CA . ALA A 1 100 ? -5.877 4.628 11.023 1.00 94.38 100 ALA A CA 1
ATOM 803 C C . ALA A 1 100 ? -6.489 3.227 11.202 1.00 94.38 100 ALA A C 1
ATOM 805 O O . ALA A 1 100 ? -6.093 2.290 10.510 1.00 94.38 100 ALA A O 1
ATOM 806 N N . THR A 1 101 ? -7.475 3.087 12.092 1.00 96.00 101 THR A N 1
ATOM 807 C CA . THR A 1 101 ? -8.204 1.828 12.313 1.00 96.00 101 THR A CA 1
ATOM 808 C C . THR A 1 101 ? -9.068 1.456 11.106 1.00 96.00 101 THR A C 1
ATOM 810 O O . THR A 1 101 ? -9.079 0.299 10.685 1.00 96.00 101 THR A O 1
ATOM 813 N N . MET A 1 102 ? -9.763 2.425 10.505 1.00 96.12 102 MET A N 1
ATOM 814 C CA . MET A 1 102 ? -10.552 2.211 9.286 1.00 96.12 102 MET A CA 1
ATOM 815 C C . MET A 1 102 ? -9.661 1.771 8.118 1.00 96.12 102 MET A C 1
ATOM 817 O O . MET A 1 102 ? -9.953 0.767 7.467 1.00 96.12 102 MET A O 1
ATOM 821 N N . MET A 1 103 ? -8.529 2.455 7.911 1.00 95.94 103 MET A N 1
ATOM 822 C CA . MET A 1 103 ? -7.534 2.089 6.895 1.00 95.94 103 MET A CA 1
ATOM 823 C C . MET A 1 103 ? -6.951 0.693 7.130 1.00 95.94 103 MET A C 1
ATOM 825 O O . MET A 1 103 ? -6.805 -0.087 6.191 1.00 95.94 103 MET A O 1
ATOM 829 N N . TYR A 1 104 ? -6.665 0.352 8.387 1.00 96.44 104 TYR A N 1
ATOM 830 C CA . TYR A 1 104 ? -6.196 -0.974 8.775 1.00 96.44 104 TYR A CA 1
ATOM 831 C C . TYR A 1 104 ? -7.199 -2.076 8.420 1.00 96.44 104 TYR A C 1
ATOM 833 O O . TYR A 1 104 ? -6.832 -3.073 7.795 1.00 96.44 104 TYR A O 1
ATOM 841 N N . ASN A 1 105 ? -8.473 -1.889 8.766 1.00 96.50 105 ASN A N 1
ATOM 842 C CA . ASN A 1 105 ? -9.521 -2.860 8.459 1.00 96.50 105 ASN A CA 1
ATOM 843 C C . ASN A 1 105 ? -9.740 -3.003 6.946 1.00 96.50 105 ASN A C 1
ATOM 845 O O . ASN A 1 105 ? -9.827 -4.124 6.443 1.00 96.50 105 ASN A O 1
ATOM 849 N N . ALA A 1 106 ? -9.747 -1.887 6.213 1.00 97.12 106 ALA A N 1
ATOM 850 C CA . ALA A 1 106 ? -9.854 -1.885 4.758 1.00 97.12 106 ALA A CA 1
ATOM 851 C C . ALA A 1 106 ? -8.681 -2.629 4.095 1.00 97.12 106 ALA A C 1
ATOM 853 O O . ALA A 1 106 ? -8.894 -3.497 3.249 1.00 97.12 106 ALA A O 1
ATOM 854 N N . ALA A 1 107 ? -7.441 -2.357 4.511 1.00 96.62 107 ALA A N 1
ATOM 855 C CA . ALA A 1 107 ? -6.258 -3.028 3.975 1.00 96.62 107 ALA A CA 1
ATOM 856 C C . ALA A 1 107 ? -6.211 -4.524 4.326 1.00 96.62 107 ALA A C 1
ATOM 858 O O . ALA A 1 107 ? -5.721 -5.335 3.536 1.00 96.62 107 ALA A O 1
ATOM 859 N N . ASN A 1 108 ? -6.768 -4.921 5.472 1.00 96.69 108 ASN A N 1
ATOM 860 C CA . ASN A 1 108 ? -6.860 -6.324 5.868 1.00 96.69 108 ASN A CA 1
ATOM 861 C C . ASN A 1 108 ? -7.797 -7.154 4.989 1.00 96.69 108 ASN A C 1
ATOM 863 O O . ASN A 1 108 ? -7.632 -8.373 4.964 1.00 96.69 108 ASN A O 1
ATOM 867 N N . ILE A 1 109 ? -8.699 -6.547 4.211 1.00 97.19 109 ILE A N 1
ATOM 868 C CA . ILE A 1 109 ? -9.370 -7.283 3.132 1.00 97.19 109 ILE A CA 1
ATOM 869 C C . ILE A 1 109 ? -8.320 -7.832 2.162 1.00 97.19 109 ILE A C 1
ATOM 871 O O . ILE A 1 109 ? -8.359 -9.010 1.820 1.00 97.19 109 ILE A O 1
ATOM 875 N N . TYR A 1 110 ? -7.309 -7.048 1.790 1.00 95.75 110 TYR A N 1
ATOM 876 C CA . TYR A 1 110 ? -6.250 -7.544 0.915 1.00 95.75 110 TYR A CA 1
ATOM 877 C C . TYR A 1 110 ? -5.300 -8.527 1.618 1.00 95.75 110 TYR A C 1
ATOM 879 O O . TYR A 1 110 ? -4.997 -9.607 1.102 1.00 95.75 110 TYR A O 1
ATOM 887 N N . TYR A 1 111 ? -4.813 -8.160 2.804 1.00 94.50 111 TYR A N 1
ATOM 888 C CA . TYR A 1 111 ? -3.710 -8.878 3.449 1.00 94.50 111 TYR A CA 1
ATOM 889 C C . TYR A 1 111 ? -4.137 -10.038 4.351 1.00 94.50 111 TYR A C 1
ATOM 891 O O . TYR A 1 111 ? -3.385 -11.005 4.487 1.00 94.50 111 TYR A O 1
ATOM 899 N N . ASN A 1 112 ? -5.325 -9.971 4.953 1.00 94.50 112 ASN A N 1
ATOM 900 C CA . ASN A 1 112 ? -5.762 -10.885 6.006 1.00 94.50 112 ASN A CA 1
ATOM 901 C C . ASN A 1 112 ? -7.243 -11.293 5.893 1.00 94.50 112 ASN A C 1
ATOM 903 O O . ASN A 1 112 ? -7.912 -11.485 6.908 1.00 94.50 112 ASN A O 1
ATOM 907 N N . THR A 1 113 ? -7.760 -11.496 4.675 1.00 89.81 113 THR A N 1
ATOM 908 C CA . THR A 1 113 ? -9.135 -12.003 4.474 1.00 89.81 113 THR A CA 1
ATOM 909 C C . THR A 1 113 ? -9.403 -13.296 5.259 1.00 89.81 113 THR A C 1
ATOM 911 O O . THR A 1 113 ? -10.509 -13.502 5.747 1.00 89.81 113 THR A O 1
ATOM 914 N N . SER A 1 114 ? -8.408 -14.180 5.418 1.00 86.12 114 SER A N 1
ATOM 915 C CA . SER A 1 114 ? -8.592 -15.446 6.143 1.00 86.12 114 SER A CA 1
ATOM 916 C C . SER A 1 114 ? -8.507 -15.325 7.670 1.00 86.12 114 SER A C 1
ATOM 918 O O . SER A 1 114 ? -8.672 -16.334 8.346 1.00 86.12 114 SER A O 1
ATOM 920 N N . GLY A 1 115 ? -8.159 -14.154 8.214 1.00 88.44 115 GLY A N 1
ATOM 921 C CA . GLY A 1 115 ? -7.982 -13.929 9.654 1.00 88.44 115 GLY A CA 1
ATOM 922 C C . GLY A 1 115 ? -6.769 -14.620 10.296 1.00 88.44 115 GLY A C 1
ATOM 923 O O . GLY A 1 115 ? -6.572 -14.502 11.502 1.00 88.44 115 GLY A O 1
ATOM 924 N N . ASN A 1 116 ? -5.941 -15.320 9.515 1.00 89.81 116 ASN A N 1
ATOM 925 C CA . ASN A 1 116 ? -4.838 -16.143 10.031 1.00 89.81 116 ASN A CA 1
ATOM 926 C C . ASN A 1 116 ? -3.511 -15.381 10.148 1.00 89.81 116 ASN A C 1
ATOM 928 O O . ASN A 1 116 ? -2.548 -15.907 10.713 1.00 89.81 116 ASN A O 1
ATOM 932 N N . LEU A 1 117 ? -3.429 -14.171 9.590 1.00 90.44 117 LEU A N 1
ATOM 933 C CA . LEU A 1 117 ? -2.219 -13.366 9.642 1.00 90.44 117 LEU A CA 1
ATOM 934 C C . LEU A 1 117 ? -1.994 -12.872 11.075 1.00 90.44 117 LEU A C 1
ATOM 936 O O . LEU A 1 117 ? -2.805 -12.128 11.628 1.00 90.44 117 LEU A O 1
ATOM 940 N N . GLN A 1 118 ? -0.880 -13.299 11.669 1.00 92.06 118 GLN A N 1
ATOM 941 C CA . GLN A 1 118 ? -0.496 -12.907 13.028 1.00 92.06 118 GLN A CA 1
ATOM 942 C C . GLN A 1 118 ? 0.008 -11.461 13.076 1.00 92.06 118 GLN A C 1
ATOM 944 O O . GLN A 1 118 ? -0.357 -10.714 13.982 1.00 92.06 118 GLN A O 1
ATOM 949 N N . TYR A 1 119 ? 0.809 -11.075 12.076 1.00 94.81 119 TYR A N 1
ATOM 950 C CA . TYR A 1 119 ? 1.440 -9.762 11.988 1.00 94.81 119 TYR A CA 1
ATOM 951 C C . TYR A 1 119 ? 1.415 -9.207 10.564 1.00 94.81 119 TYR A C 1
ATOM 953 O O . TYR A 1 119 ? 1.592 -9.947 9.595 1.00 94.81 119 TYR A O 1
ATOM 961 N N . ASN A 1 120 ? 1.269 -7.891 10.448 1.00 94.75 120 ASN A N 1
ATOM 962 C CA . ASN A 1 120 ? 1.360 -7.161 9.192 1.00 94.75 120 ASN A CA 1
ATOM 963 C C . ASN A 1 120 ? 2.782 -6.659 8.994 1.00 94.75 120 ASN A C 1
ATOM 965 O O . ASN A 1 120 ? 3.283 -5.866 9.790 1.00 94.75 120 ASN A O 1
ATOM 969 N N . CYS A 1 121 ? 3.438 -7.105 7.927 1.00 93.88 121 CYS A N 1
ATOM 970 C CA . CYS A 1 121 ? 4.741 -6.565 7.590 1.00 93.88 121 CYS A CA 1
ATOM 971 C C . CYS A 1 121 ? 4.618 -5.428 6.583 1.00 93.88 121 CYS A C 1
ATOM 973 O O . CYS A 1 121 ? 4.273 -5.650 5.423 1.00 93.88 121 CYS A O 1
ATOM 975 N N . ILE A 1 122 ? 4.929 -4.219 7.042 1.00 94.69 122 ILE A N 1
ATOM 976 C CA . ILE A 1 122 ? 4.785 -3.002 6.239 1.00 94.69 122 ILE A CA 1
ATOM 977 C C . ILE A 1 122 ? 6.054 -2.649 5.460 1.00 94.69 122 ILE A C 1
ATOM 979 O O . ILE A 1 122 ? 5.986 -1.878 4.515 1.00 94.69 122 ILE A O 1
ATOM 983 N N . ASN A 1 123 ? 7.213 -3.206 5.835 1.00 93.81 123 ASN A N 1
ATOM 984 C CA . ASN A 1 123 ? 8.493 -2.891 5.203 1.00 93.81 123 ASN A CA 1
ATOM 985 C C . ASN A 1 123 ? 8.875 -3.961 4.156 1.00 93.81 123 ASN A C 1
ATOM 987 O O . ASN A 1 123 ? 9.317 -5.055 4.535 1.00 93.81 123 ASN A O 1
ATOM 991 N N . PRO A 1 124 ? 8.780 -3.656 2.848 1.00 88.06 124 PRO A N 1
ATOM 992 C CA . PRO A 1 124 ? 9.069 -4.622 1.790 1.00 88.06 124 PRO A CA 1
ATOM 993 C C . PRO A 1 124 ? 10.551 -5.010 1.714 1.00 88.06 124 PRO A C 1
ATOM 995 O O . PRO A 1 124 ? 10.865 -6.092 1.231 1.00 88.06 124 PRO A O 1
ATOM 998 N N . THR A 1 125 ? 11.476 -4.192 2.229 1.00 88.25 125 THR A N 1
ATOM 999 C CA . THR A 1 125 ? 12.914 -4.531 2.223 1.00 88.25 125 THR A CA 1
ATOM 1000 C C . THR A 1 125 ? 13.258 -5.670 3.183 1.00 88.25 125 THR A C 1
ATOM 1002 O O . THR A 1 125 ? 14.262 -6.351 3.003 1.00 88.25 125 THR A O 1
ATOM 1005 N N . VAL A 1 126 ? 12.408 -5.900 4.187 1.00 90.31 126 VAL A N 1
ATOM 1006 C CA . VAL A 1 126 ? 12.613 -6.923 5.220 1.00 90.31 126 VAL A CA 1
ATOM 1007 C C . VAL A 1 126 ? 11.746 -8.157 4.978 1.00 90.31 126 VAL A C 1
ATOM 1009 O O . VAL A 1 126 ? 12.163 -9.274 5.276 1.00 90.31 126 VAL A O 1
ATOM 1012 N N . CYS A 1 127 ? 10.540 -7.968 4.442 1.00 85.94 127 CYS A N 1
ATOM 1013 C CA . CYS A 1 127 ? 9.570 -9.051 4.256 1.00 85.94 127 CYS A CA 1
ATOM 1014 C C . CYS A 1 127 ? 9.335 -9.448 2.800 1.00 85.94 127 CYS A C 1
ATOM 1016 O O . CYS A 1 127 ? 8.610 -10.409 2.549 1.00 85.94 127 CYS A O 1
ATOM 1018 N N . GLY A 1 128 ? 9.945 -8.729 1.860 1.00 85.38 128 GLY A N 1
ATOM 1019 C CA . GLY A 1 128 ? 9.654 -8.841 0.441 1.00 85.38 128 GLY A CA 1
ATOM 1020 C C . GLY A 1 128 ? 8.396 -8.063 0.050 1.00 85.38 128 GLY A C 1
ATOM 1021 O O . GLY A 1 128 ? 7.462 -7.889 0.836 1.00 85.38 128 GLY A O 1
ATOM 1022 N N . ASP A 1 129 ? 8.374 -7.584 -1.190 1.00 82.56 129 ASP A N 1
ATOM 102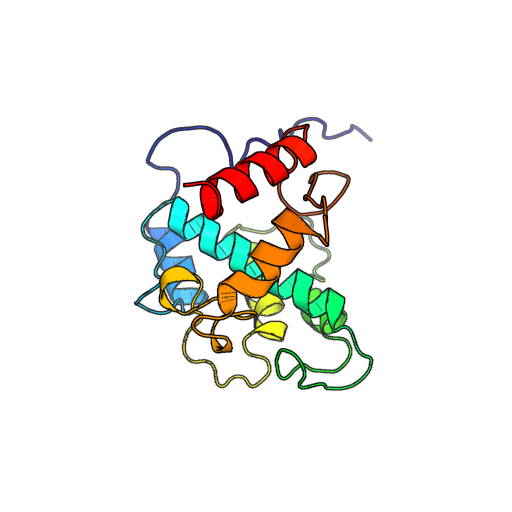3 C CA . ASP A 1 129 ? 7.187 -6.958 -1.760 1.00 82.56 129 ASP A CA 1
ATOM 1024 C C . ASP A 1 129 ? 6.107 -8.016 -2.067 1.00 82.56 129 ASP A C 1
ATOM 1026 O O . ASP A 1 129 ? 6.424 -9.037 -2.676 1.00 82.56 129 ASP A O 1
ATOM 1030 N N . PRO A 1 130 ? 4.827 -7.809 -1.707 1.00 76.56 130 PRO A N 1
ATOM 1031 C CA . PRO A 1 130 ? 3.771 -8.789 -1.961 1.00 76.56 130 PRO A CA 1
ATOM 1032 C C . PRO A 1 130 ? 3.622 -9.230 -3.425 1.00 76.56 130 PRO A C 1
ATOM 1034 O O . PRO A 1 130 ? 3.162 -10.346 -3.658 1.00 76.56 130 PRO A O 1
ATOM 1037 N N . GLY A 1 131 ? 3.981 -8.374 -4.387 1.00 75.75 131 GLY A N 1
ATOM 1038 C CA . GLY A 1 131 ? 3.917 -8.657 -5.819 1.00 75.75 131 GLY A CA 1
ATOM 1039 C C . GLY A 1 131 ? 5.159 -9.358 -6.373 1.00 75.75 131 GLY A C 1
ATOM 1040 O O . GLY A 1 131 ? 5.041 -10.096 -7.346 1.00 75.75 131 GLY A O 1
ATOM 1041 N N . THR A 1 132 ? 6.338 -9.185 -5.759 1.00 81.44 132 THR A N 1
ATOM 1042 C CA . THR A 1 132 ? 7.609 -9.682 -6.330 1.00 81.44 132 THR A CA 1
ATOM 1043 C C . THR A 1 132 ? 8.439 -10.580 -5.411 1.00 81.44 132 THR A C 1
ATOM 1045 O O . THR A 1 132 ? 9.376 -11.219 -5.887 1.00 81.44 132 THR A O 1
ATOM 1048 N N . ALA A 1 133 ? 8.096 -10.719 -4.126 1.00 81.38 133 ALA A N 1
ATOM 1049 C CA . ALA A 1 133 ? 8.883 -11.481 -3.145 1.00 81.38 133 ALA A CA 1
ATOM 1050 C C . ALA A 1 133 ? 9.133 -12.939 -3.563 1.00 81.38 133 ALA A C 1
ATOM 1052 O O . ALA A 1 133 ? 10.202 -13.487 -3.303 1.00 81.38 133 ALA A O 1
ATOM 1053 N N . ASN A 1 134 ? 8.168 -13.556 -4.247 1.00 80.81 134 ASN A N 1
ATOM 1054 C CA . ASN A 1 134 ? 8.264 -14.947 -4.695 1.00 80.81 134 ASN A CA 1
ATOM 1055 C C . ASN A 1 134 ? 9.052 -15.118 -6.007 1.00 80.81 134 ASN A C 1
ATOM 1057 O O . ASN A 1 134 ? 9.249 -16.247 -6.447 1.00 80.81 134 ASN A O 1
ATOM 1061 N N . LEU A 1 135 ? 9.496 -14.026 -6.641 1.00 82.25 135 LEU A N 1
ATOM 1062 C CA . LEU A 1 135 ? 10.221 -14.055 -7.917 1.00 82.25 135 LEU A CA 1
ATOM 1063 C C . LEU A 1 135 ? 11.741 -14.203 -7.741 1.00 82.25 135 LEU A C 1
ATOM 1065 O O . LEU A 1 135 ? 12.457 -14.432 -8.716 1.00 82.25 135 LEU A O 1
ATOM 1069 N N . GLY A 1 136 ? 12.257 -14.073 -6.514 1.00 83.50 136 GLY A N 1
ATOM 1070 C CA . GLY A 1 136 ? 13.691 -14.170 -6.234 1.00 83.50 136 GLY A CA 1
ATOM 1071 C C . GLY A 1 136 ? 14.511 -13.185 -7.076 1.00 83.50 136 GLY A C 1
ATOM 1072 O O . GLY A 1 136 ? 14.185 -12.003 -7.160 1.00 83.50 136 GLY A O 1
ATOM 1073 N N . GLY A 1 137 ? 15.562 -13.675 -7.741 1.00 80.81 137 GLY A N 1
ATOM 1074 C CA . GLY A 1 137 ? 16.423 -12.852 -8.603 1.00 80.81 137 GLY A CA 1
ATOM 1075 C C . GLY A 1 137 ? 15.709 -12.215 -9.803 1.00 80.81 137 GLY A C 1
ATOM 1076 O O . GLY A 1 137 ? 16.215 -11.245 -10.361 1.00 80.81 137 GLY A O 1
ATOM 1077 N N . ALA A 1 138 ? 14.521 -12.705 -10.175 1.00 85.56 138 ALA A N 1
ATOM 1078 C CA . ALA A 1 138 ? 13.717 -12.139 -11.256 1.00 85.56 138 ALA A CA 1
ATOM 1079 C C . ALA A 1 138 ? 12.856 -10.939 -10.818 1.00 85.56 138 ALA A C 1
ATOM 1081 O O . ALA A 1 138 ? 12.178 -10.349 -11.656 1.00 85.56 138 ALA A O 1
ATOM 1082 N N . ALA A 1 139 ? 12.892 -10.531 -9.542 1.00 85.88 139 ALA A N 1
ATOM 1083 C CA . ALA A 1 139 ? 12.131 -9.379 -9.047 1.00 85.88 139 ALA A CA 1
ATOM 1084 C C . ALA A 1 139 ? 12.463 -8.060 -9.776 1.00 85.88 139 ALA A C 1
ATOM 1086 O O . ALA A 1 139 ? 11.642 -7.146 -9.787 1.00 85.88 139 ALA A O 1
ATOM 1087 N N . LEU A 1 140 ? 13.641 -7.969 -10.408 1.00 89.06 140 LEU A N 1
ATOM 1088 C CA . LEU A 1 140 ? 14.061 -6.821 -11.220 1.00 89.06 140 LEU A CA 1
ATOM 1089 C C . LEU A 1 140 ? 13.707 -6.938 -12.711 1.00 89.06 140 LEU A C 1
ATOM 1091 O O . LEU A 1 140 ? 13.962 -5.997 -13.455 1.00 89.06 140 LEU A O 1
ATOM 1095 N N . GLY A 1 141 ? 13.107 -8.048 -13.152 1.00 91.25 141 GLY A N 1
ATOM 1096 C CA . GLY A 1 141 ? 12.745 -8.255 -14.555 1.00 91.25 141 GLY A CA 1
ATOM 1097 C C . GLY A 1 141 ? 11.697 -7.257 -15.044 1.00 91.25 141 GLY A C 1
ATOM 1098 O O . GLY A 1 141 ? 11.916 -6.585 -16.046 1.00 91.25 141 GLY A O 1
ATOM 1099 N N . TRP A 1 142 ? 10.596 -7.105 -14.303 1.00 90.00 142 TRP A N 1
ATOM 1100 C CA . TRP A 1 142 ? 9.540 -6.155 -14.665 1.00 90.00 142 TRP A CA 1
ATOM 1101 C C . TRP A 1 142 ? 10.008 -4.689 -14.600 1.00 90.00 142 TRP A C 1
ATOM 1103 O O . TRP A 1 142 ? 9.855 -3.996 -15.604 1.00 90.00 142 TRP A O 1
ATOM 1113 N N . PRO A 1 143 ? 10.696 -4.227 -13.528 1.00 90.50 143 PRO A N 1
ATOM 1114 C CA . PRO A 1 143 ? 11.281 -2.884 -13.523 1.00 90.50 143 PRO A CA 1
ATOM 1115 C C . PRO A 1 143 ? 12.262 -2.635 -14.680 1.00 90.50 143 PRO A C 1
ATOM 1117 O O . PRO A 1 143 ? 12.314 -1.533 -15.216 1.00 90.50 143 PRO A O 1
ATOM 1120 N N . TRP A 1 144 ? 13.028 -3.647 -15.107 1.00 92.38 144 TRP A N 1
ATOM 1121 C CA . TRP A 1 144 ? 13.889 -3.516 -16.285 1.00 92.38 144 TRP A CA 1
ATOM 1122 C C . TRP A 1 144 ? 13.078 -3.321 -17.572 1.00 92.38 144 TRP A C 1
ATOM 1124 O O . TRP A 1 144 ? 13.408 -2.441 -18.367 1.00 92.38 144 TRP A O 1
ATOM 1134 N N . GLN A 1 145 ? 12.011 -4.103 -17.779 1.00 94.12 145 GLN A N 1
ATOM 1135 C CA . GLN A 1 145 ? 11.128 -3.944 -18.939 1.00 94.12 145 GLN A CA 1
ATOM 1136 C C . GLN A 1 145 ? 10.473 -2.560 -18.961 1.00 94.12 145 GLN A C 1
ATOM 1138 O O . GLN A 1 145 ? 10.453 -1.927 -20.015 1.00 94.12 145 GLN A O 1
ATOM 1143 N N . GLU A 1 146 ? 10.010 -2.058 -17.813 1.00 92.81 146 GLU A N 1
ATOM 1144 C CA . GLU A 1 146 ? 9.423 -0.715 -17.706 1.00 92.81 146 GLU A CA 1
ATOM 1145 C C . GLU A 1 146 ? 10.420 0.401 -18.047 1.00 92.81 146 GLU A C 1
ATOM 1147 O O . GLU A 1 146 ? 10.060 1.407 -18.659 1.00 92.81 146 GLU A O 1
ATOM 1152 N N . CYS A 1 147 ? 11.694 0.194 -17.713 1.00 94.19 147 CYS A N 1
ATOM 1153 C CA . CYS A 1 147 ? 12.771 1.140 -17.986 1.00 94.19 147 CYS A CA 1
ATOM 1154 C C . CYS A 1 147 ? 13.380 1.046 -19.394 1.00 94.19 147 CYS A C 1
ATOM 1156 O O . CYS A 1 147 ? 14.235 1.870 -19.724 1.00 94.19 147 CYS A O 1
ATOM 1158 N N . SER A 1 148 ? 12.989 0.066 -20.217 1.00 93.94 148 SER A N 1
ATOM 1159 C CA . SER A 1 148 ? 13.614 -0.183 -21.528 1.00 93.94 148 SER A CA 1
ATOM 1160 C C . SER A 1 148 ? 12.631 -0.272 -22.695 1.00 93.94 148 SER A C 1
ATOM 1162 O O . SER A 1 148 ? 12.886 0.324 -23.740 1.00 93.94 148 SER A O 1
ATOM 1164 N N . GLU A 1 149 ? 11.515 -0.985 -22.536 1.00 95.50 149 GLU A N 1
ATOM 1165 C CA . GLU A 1 149 ? 10.616 -1.340 -23.645 1.00 95.50 149 GLU A CA 1
ATOM 1166 C C . GLU A 1 149 ? 9.150 -0.981 -23.363 1.00 95.50 149 GLU A C 1
ATOM 1168 O O . GLU A 1 149 ? 8.461 -0.454 -24.236 1.00 95.50 149 GLU A O 1
ATOM 1173 N N . ILE A 1 150 ? 8.665 -1.241 -22.145 1.00 95.06 150 ILE A N 1
ATOM 1174 C CA . ILE A 1 150 ? 7.264 -1.058 -21.739 1.00 95.06 150 ILE A CA 1
ATOM 1175 C C . ILE A 1 150 ? 7.155 0.206 -20.884 1.00 95.06 150 ILE A C 1
ATOM 1177 O O . ILE A 1 150 ? 6.946 0.147 -19.679 1.00 95.06 150 ILE A O 1
ATOM 1181 N N . VAL A 1 151 ? 7.326 1.372 -21.502 1.00 92.88 151 VAL A N 1
ATOM 1182 C CA . VAL A 1 151 ? 7.354 2.644 -20.764 1.00 92.88 151 VAL A CA 1
ATOM 1183 C C . VAL A 1 151 ? 5.965 2.978 -20.206 1.00 92.88 151 VAL A C 1
ATOM 1185 O O . VAL A 1 151 ? 5.072 3.394 -20.946 1.00 92.88 151 VAL A O 1
ATOM 1188 N N . ILE A 1 152 ? 5.795 2.818 -18.891 1.00 91.06 152 ILE A N 1
ATOM 1189 C CA . ILE A 1 152 ? 4.571 3.162 -18.156 1.00 91.06 152 ILE A CA 1
ATOM 1190 C C . ILE A 1 152 ? 4.848 4.407 -17.306 1.00 91.06 152 ILE A C 1
ATOM 1192 O O . ILE A 1 152 ? 5.380 4.328 -16.202 1.00 91.06 152 ILE A O 1
ATOM 1196 N N . ASP A 1 153 ? 4.483 5.577 -17.830 1.00 91.12 153 ASP A N 1
ATOM 1197 C CA . ASP A 1 153 ? 4.564 6.844 -17.097 1.00 91.12 153 ASP A CA 1
ATOM 1198 C C . ASP A 1 153 ? 3.268 7.077 -16.306 1.00 91.12 153 ASP A C 1
ATOM 1200 O O . ASP A 1 153 ? 2.255 7.534 -16.843 1.00 91.12 153 ASP A O 1
ATOM 1204 N N . MET A 1 154 ? 3.290 6.698 -15.025 1.00 89.50 154 MET A N 1
ATOM 1205 C CA . MET A 1 154 ? 2.169 6.842 -14.099 1.00 89.50 154 MET A CA 1
ATOM 1206 C C . MET A 1 154 ? 2.638 7.385 -12.749 1.00 89.50 154 MET A C 1
ATOM 1208 O O . MET A 1 154 ? 3.646 6.957 -12.196 1.00 89.50 154 MET A O 1
ATOM 1212 N N . CYS A 1 155 ? 1.863 8.308 -12.187 1.00 90.69 155 CYS A N 1
ATOM 1213 C CA . CYS A 1 155 ? 2.077 8.861 -10.854 1.00 90.69 155 CYS A CA 1
ATOM 1214 C C . CYS A 1 155 ? 0.749 9.354 -10.275 1.00 90.69 155 CYS A C 1
ATOM 1216 O O . CYS A 1 155 ? -0.157 9.752 -11.016 1.00 90.69 155 CYS A O 1
ATOM 1218 N N . ALA A 1 156 ? 0.638 9.353 -8.948 1.00 92.81 156 ALA A N 1
ATOM 1219 C CA . ALA A 1 156 ? -0.464 10.013 -8.262 1.00 92.81 156 ALA A CA 1
ATOM 1220 C C . ALA A 1 156 ? -0.272 11.537 -8.281 1.00 92.81 156 ALA A C 1
ATOM 1222 O O . ALA A 1 156 ? 0.831 12.036 -8.060 1.00 92.81 156 ALA A O 1
ATOM 1223 N N . ARG A 1 157 ? -1.348 12.286 -8.533 1.00 91.56 157 ARG A N 1
ATOM 1224 C CA . ARG A 1 157 ? -1.369 13.762 -8.530 1.00 91.56 157 ARG A CA 1
ATOM 1225 C C . ARG A 1 157 ? -1.988 14.326 -7.254 1.00 91.56 157 ARG A C 1
ATOM 1227 O O . ARG A 1 157 ? -1.867 15.522 -6.992 1.00 91.56 157 ARG A O 1
ATOM 1234 N N . GLY A 1 158 ? -2.68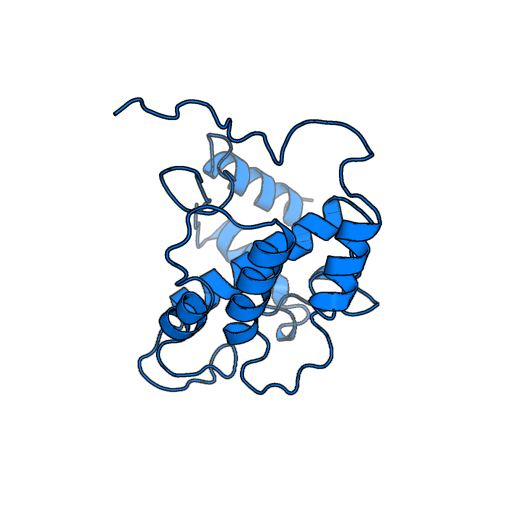3 13.485 -6.496 1.00 91.25 158 GLY A N 1
ATOM 1235 C CA . GLY A 1 158 ? -3.329 13.815 -5.241 1.00 91.25 158 GLY A CA 1
ATOM 1236 C C . GLY A 1 158 ? -4.419 14.884 -5.322 1.00 91.25 158 GLY A C 1
ATOM 1237 O O . GLY A 1 158 ? -4.819 15.395 -6.381 1.00 91.25 158 GLY A O 1
ATOM 1238 N N . GLY A 1 159 ? -4.924 15.236 -4.141 1.00 86.06 159 GLY A N 1
ATOM 1239 C CA . GLY A 1 159 ? -5.897 16.305 -3.943 1.00 86.06 159 GLY A CA 1
ATOM 1240 C C . GLY A 1 159 ? -7.233 16.034 -4.634 1.00 86.06 159 GLY A C 1
ATOM 1241 O O . GLY A 1 159 ? -8.038 15.242 -4.162 1.00 86.06 159 GLY A O 1
ATOM 1242 N N . LYS A 1 160 ? -7.511 16.766 -5.719 1.00 89.38 160 LYS A N 1
ATOM 1243 C CA . LYS A 1 160 ? -8.766 16.629 -6.482 1.00 89.38 160 LYS A CA 1
ATOM 1244 C C . LYS A 1 160 ? -8.712 15.536 -7.551 1.00 89.38 160 LYS A C 1
ATOM 1246 O O . LYS A 1 160 ? -9.759 15.210 -8.101 1.00 89.38 160 LYS A O 1
ATOM 1251 N N . SER A 1 161 ? 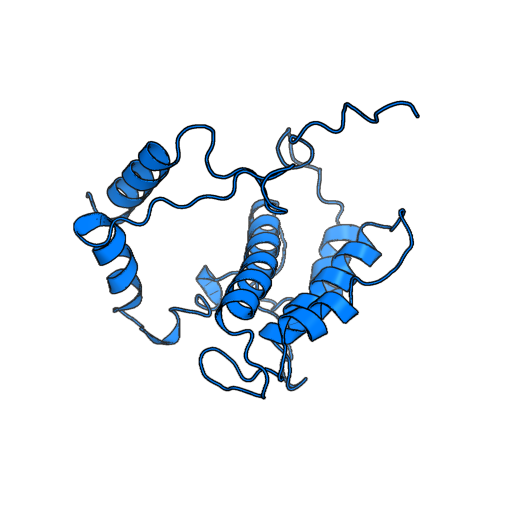-7.520 15.046 -7.889 1.00 90.94 161 SER A N 1
ATOM 1252 C CA . SER A 1 161 ? -7.332 14.095 -8.993 1.00 90.94 161 SER A CA 1
ATOM 1253 C C . SER A 1 161 ? -7.466 12.652 -8.514 1.00 90.94 161 SER A C 1
ATOM 1255 O O . SER A 1 161 ? -8.088 11.832 -9.178 1.00 90.94 161 SER A O 1
ATOM 1257 N N . ASP A 1 162 ? -6.907 12.371 -7.342 1.00 92.56 162 ASP A N 1
ATOM 1258 C CA . ASP A 1 162 ? -6.909 11.078 -6.673 1.00 92.56 162 ASP A CA 1
ATOM 1259 C C . ASP A 1 162 ? -6.676 11.295 -5.167 1.00 92.56 162 ASP A C 1
ATOM 1261 O O . ASP A 1 162 ? -6.356 12.404 -4.727 1.00 92.56 162 ASP A O 1
ATOM 1265 N N . PHE A 1 163 ? -6.885 10.252 -4.365 1.00 89.88 163 PHE A N 1
ATOM 1266 C CA . PHE A 1 163 ? -6.798 10.320 -2.902 1.00 89.88 163 PHE A CA 1
ATOM 1267 C C . PHE A 1 163 ? -5.404 9.977 -2.347 1.00 89.88 163 PHE A C 1
ATOM 1269 O O . PHE A 1 163 ? -5.250 9.853 -1.130 1.00 89.88 163 PHE A O 1
ATOM 1276 N N . PHE A 1 164 ? -4.389 9.829 -3.204 1.00 93.12 164 PHE A N 1
ATOM 1277 C CA . PHE A 1 164 ? -3.005 9.609 -2.786 1.00 93.12 164 PHE A CA 1
ATOM 1278 C C . PHE A 1 164 ? -2.237 10.940 -2.681 1.00 93.12 164 PHE A C 1
ATOM 1280 O O . PHE A 1 164 ? -2.786 12.029 -2.863 1.00 93.12 164 PHE A O 1
ATOM 1287 N N . TRP A 1 165 ? -0.966 10.879 -2.280 1.00 91.06 165 TRP A N 1
ATOM 1288 C CA . TRP A 1 165 ? -0.087 12.052 -2.264 1.00 91.06 165 TRP A CA 1
ATOM 1289 C C . TRP A 1 165 ? 0.434 12.352 -3.675 1.00 91.06 165 TRP A C 1
ATOM 1291 O O . TRP A 1 165 ? 0.538 11.449 -4.496 1.00 91.06 165 TRP A O 1
ATOM 1301 N N . ASP A 1 166 ? 0.771 13.616 -3.951 1.00 92.06 166 ASP A N 1
ATOM 1302 C CA . ASP A 1 166 ? 1.390 13.990 -5.229 1.00 92.06 166 ASP A CA 1
ATOM 1303 C C . ASP A 1 166 ? 2.798 13.389 -5.324 1.00 92.06 166 ASP A C 1
ATOM 1305 O O . ASP A 1 166 ? 3.688 13.696 -4.527 1.00 92.06 166 ASP A O 1
ATOM 1309 N N . GLU A 1 167 ? 2.973 12.506 -6.296 1.00 90.56 167 GLU A N 1
ATOM 1310 C CA . GLU A 1 167 ? 4.234 11.862 -6.653 1.00 90.56 167 GLU A CA 1
ATOM 1311 C C . GLU A 1 167 ? 4.802 12.420 -7.943 1.00 90.56 167 GLU A C 1
ATOM 1313 O O . GLU A 1 167 ? 6.009 12.353 -8.164 1.00 90.56 167 GLU A O 1
ATOM 1318 N N . CYS A 1 168 ? 3.948 12.999 -8.785 1.00 88.38 168 CYS A N 1
ATOM 1319 C CA . CYS A 1 168 ? 4.351 13.526 -10.074 1.00 88.38 168 CYS A CA 1
ATOM 1320 C C . CYS A 1 168 ? 5.348 14.676 -9.922 1.00 88.38 168 CYS A C 1
ATOM 1322 O O . CYS A 1 168 ? 6.158 14.894 -10.820 1.00 88.38 168 CYS A O 1
ATOM 1324 N N . ASN A 1 169 ? 5.279 15.436 -8.817 1.00 83.56 169 ASN A N 1
ATOM 1325 C CA . ASN A 1 169 ? 6.143 16.593 -8.543 1.00 83.56 169 ASN A CA 1
ATOM 1326 C C . ASN A 1 169 ? 6.231 17.564 -9.743 1.00 83.56 169 ASN A C 1
ATOM 1328 O O . ASN A 1 169 ? 7.262 18.183 -10.000 1.00 83.56 169 ASN A O 1
ATOM 1332 N N . GLY A 1 170 ? 5.145 17.661 -10.517 1.00 86.56 170 GLY A N 1
ATOM 1333 C CA . GLY A 1 170 ? 5.047 18.459 -11.740 1.00 86.56 170 GLY A CA 1
ATOM 1334 C C . GLY A 1 170 ? 5.671 17.860 -13.011 1.00 86.56 170 GLY A C 1
ATOM 1335 O O . GLY A 1 170 ? 5.397 18.390 -14.086 1.00 86.56 170 GLY A O 1
ATOM 1336 N N . ASN A 1 171 ? 6.463 16.782 -12.941 1.00 91.94 171 ASN A N 1
ATOM 1337 C CA . ASN A 1 171 ? 7.060 16.125 -14.112 1.00 91.94 171 ASN A CA 1
ATOM 1338 C C . ASN A 1 171 ? 7.316 14.624 -13.867 1.00 91.94 171 ASN A C 1
ATOM 1340 O O . ASN A 1 171 ? 8.378 14.224 -13.384 1.00 91.94 171 ASN A O 1
ATOM 1344 N N . SER A 1 172 ? 6.341 13.795 -14.239 1.00 92.69 172 SER A N 1
ATOM 1345 C CA . SER A 1 172 ? 6.366 12.345 -14.031 1.00 92.69 172 SER A CA 1
ATOM 1346 C C . SER A 1 172 ? 7.395 11.627 -14.903 1.00 92.69 172 SER A C 1
ATOM 1348 O O . SER A 1 172 ? 8.119 10.759 -14.420 1.00 92.69 172 SER A O 1
ATOM 1350 N N . THR A 1 173 ? 7.570 12.073 -16.148 1.00 92.88 173 THR A N 1
ATOM 1351 C CA . THR A 1 173 ? 8.560 11.507 -17.068 1.00 92.88 173 THR A CA 1
ATOM 1352 C C . THR A 1 173 ? 9.985 11.681 -16.539 1.00 92.88 173 THR A C 1
ATOM 1354 O O . THR A 1 173 ? 10.784 10.747 -16.582 1.00 92.88 173 THR A O 1
ATOM 1357 N N . ALA A 1 174 ? 10.322 12.855 -15.990 1.00 92.88 174 ALA A N 1
ATOM 1358 C CA . ALA A 1 174 ? 11.637 13.086 -15.388 1.00 92.88 174 ALA A CA 1
ATOM 1359 C C . ALA A 1 174 ? 11.876 12.196 -14.157 1.00 92.88 174 ALA A C 1
ATOM 1361 O O . ALA A 1 174 ? 12.988 11.700 -13.968 1.00 92.88 174 ALA A O 1
ATOM 1362 N N . LEU A 1 175 ? 10.838 11.960 -13.348 1.00 91.25 175 LEU A N 1
ATOM 1363 C CA . LEU A 1 175 ? 10.901 11.041 -12.212 1.00 91.25 175 LEU A CA 1
ATOM 1364 C C . LEU A 1 175 ? 11.130 9.590 -12.662 1.00 91.25 175 LEU A C 1
ATOM 1366 O O . LEU A 1 175 ? 11.970 8.900 -12.078 1.00 91.25 175 LEU A O 1
ATOM 1370 N N . LEU A 1 176 ? 10.431 9.144 -13.709 1.00 92.06 176 LEU A N 1
ATOM 1371 C CA . LEU A 1 176 ? 10.611 7.813 -14.287 1.00 92.06 176 LEU A CA 1
ATOM 1372 C C . LEU A 1 176 ? 12.044 7.633 -14.806 1.00 92.06 176 LEU A C 1
ATOM 1374 O O . LEU A 1 176 ? 12.715 6.674 -14.427 1.00 92.06 176 LEU A O 1
ATOM 1378 N N . ILE A 1 177 ? 12.553 8.597 -15.584 1.00 92.81 177 ILE A N 1
ATOM 1379 C CA . ILE A 1 177 ? 13.937 8.584 -16.083 1.00 92.81 177 ILE A CA 1
ATOM 1380 C C . ILE A 1 177 ? 14.927 8.491 -14.917 1.00 92.81 177 ILE A C 1
ATOM 1382 O O . ILE A 1 177 ? 15.797 7.623 -14.922 1.00 92.81 177 ILE A O 1
ATOM 1386 N N . ALA A 1 178 ? 14.790 9.345 -13.899 1.00 92.75 178 ALA A N 1
ATOM 1387 C CA . ALA A 1 178 ? 15.689 9.344 -12.747 1.00 92.75 178 ALA A CA 1
ATOM 1388 C C . ALA A 1 178 ? 15.669 8.004 -11.992 1.00 92.75 178 ALA A C 1
ATOM 1390 O O . ALA A 1 178 ? 16.727 7.500 -11.613 1.00 92.75 178 ALA A O 1
ATOM 1391 N N 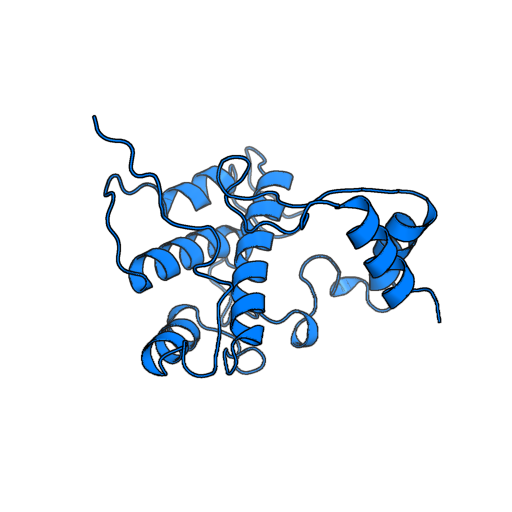. THR A 1 179 ? 14.487 7.404 -11.823 1.00 91.56 179 THR A N 1
ATOM 1392 C CA . THR A 1 179 ? 14.321 6.086 -11.193 1.00 91.56 179 THR A CA 1
ATOM 1393 C C . THR A 1 179 ? 15.064 5.013 -11.983 1.00 91.56 179 THR A C 1
ATOM 1395 O O . THR A 1 179 ? 15.926 4.331 -11.426 1.00 91.56 179 THR A O 1
ATOM 1398 N N . CYS A 1 180 ? 14.821 4.932 -13.291 1.00 94.50 180 CYS A N 1
ATOM 1399 C CA . CYS A 1 180 ? 15.456 3.958 -14.174 1.00 94.50 180 CYS A CA 1
ATOM 1400 C C . CYS A 1 180 ? 16.982 4.088 -14.205 1.00 94.50 180 CYS A C 1
ATOM 1402 O O . CYS A 1 180 ? 17.693 3.092 -14.056 1.00 94.50 180 CYS A O 1
ATOM 1404 N N . VAL A 1 181 ? 17.493 5.317 -14.322 1.00 94.69 181 VAL A N 1
ATOM 1405 C CA . VAL A 1 181 ? 18.933 5.608 -14.285 1.00 94.69 181 VAL A CA 1
ATOM 1406 C C . VAL A 1 181 ? 19.528 5.168 -12.950 1.00 94.69 181 VAL A C 1
ATOM 1408 O O . VAL A 1 181 ? 20.510 4.434 -12.932 1.00 94.69 181 VAL A O 1
ATOM 1411 N N . SER A 1 182 ? 18.907 5.539 -11.827 1.00 93.88 182 SER A N 1
ATOM 1412 C CA . SER A 1 182 ? 19.418 5.197 -10.493 1.00 93.88 182 SER A CA 1
ATOM 1413 C C . SER A 1 182 ? 19.483 3.688 -10.235 1.00 93.88 182 SER A C 1
ATOM 1415 O O . SER A 1 182 ? 20.346 3.217 -9.492 1.00 93.88 182 SER A O 1
ATOM 1417 N N . GLN A 1 183 ? 18.570 2.931 -10.844 1.00 91.06 183 GLN A N 1
ATOM 1418 C CA . GLN A 1 183 ? 18.416 1.506 -10.600 1.00 91.06 183 GLN A CA 1
ATOM 1419 C C . GLN A 1 183 ? 19.289 0.655 -11.526 1.00 91.06 183 GLN A C 1
ATOM 1421 O O . GLN A 1 183 ? 19.834 -0.357 -11.081 1.00 91.06 183 GLN A O 1
ATOM 1426 N N . PHE A 1 184 ? 19.443 1.064 -12.787 1.00 93.19 184 PHE A N 1
ATOM 1427 C CA . PHE A 1 184 ? 20.034 0.221 -13.828 1.00 93.19 184 PHE A CA 1
ATOM 1428 C C . PHE A 1 184 ? 21.245 0.816 -14.542 1.00 93.19 184 PHE A C 1
ATOM 1430 O O . PHE A 1 184 ? 21.989 0.067 -15.175 1.00 93.19 184 PHE A O 1
ATOM 1437 N N . GLN A 1 185 ? 21.483 2.122 -14.435 1.00 84.38 185 GLN A N 1
ATOM 1438 C CA . GLN A 1 185 ? 22.642 2.761 -15.043 1.00 84.38 185 GLN A CA 1
ATOM 1439 C C . GLN A 1 185 ? 23.732 2.948 -13.980 1.00 84.38 185 GLN A C 1
ATOM 1441 O O . GLN A 1 185 ? 23.725 3.914 -13.218 1.00 84.38 185 GLN A O 1
ATOM 1446 N N . LYS A 1 186 ? 24.653 1.982 -13.912 1.00 61.50 186 LYS A N 1
ATOM 1447 C CA . LYS A 1 186 ? 25.899 2.073 -13.138 1.00 61.50 186 LYS A CA 1
ATOM 1448 C C . LYS A 1 186 ? 27.091 2.247 -14.061 1.00 61.50 186 LYS A C 1
ATOM 1450 O O . LYS A 1 186 ? 27.111 1.558 -15.104 1.00 61.50 186 LYS A O 1
#

pLDDT: mean 85.85, std 17.81, range [23.27, 98.06]

Radius of gyration: 18.15 Å; chains: 1; bounding box: 48×46×45 Å

Sequence (186 aa):
MKPRSNLPPTVCYYSQANLFPDDGRNFLNTHLKIDPRSLIKTRNDGRNLNDYFRKAIEYMAIVNYPYPTGFLKKLPGYPVQAACGYMNDTGTSFTDKELATMMYNAANIYYNTSGNLQYNCINPTVCGDPGTANLGGAALGWPWQECSEIVIDMCARGGKSDFFWDECNGNSTALLIATCVSQFQK

Foldseek 3Di:
DDDPDDPDLCPLPDDDDCPQPPVNQVLLCVVLQADPQLGDDDSVSVVLVQVLLVVLQVVCVVVQAQAFDPDLHGAGHRLVVVLCVLVVDPDPDDDPSSVSNSSSRSSCNRVPVPVPDNHDHSDCVRVNDSVQRVVPPCSCVVVQCCLPPVPDQDFDCDDPRDPGRGPCPVPSPVVSNVVSCVPPPD

InterPro domains:
  IPR008758 Peptidase S28 [PF05577] (22-184)
  IPR042269 Serine carboxypeptidase S28, SKS domain [G3DSA:1.20.120.980] (15-149)